Protein AF-A0A2K8Z0M0-F1 (afdb_monomer_lite)

Foldseek 3Di:
DPDDPPWDKWKWWADDPVLQIKIWIWTGDPPQKIKIWIDTVVDDIDIDIGGVVCVVVVVVVVVVVRIDTPPDPPDPDDPCPPCNVLQKDKAWDPDPVVLVVVLVLAPPQSVQFPTKIFMDRPVLCVLLVVVLVPAPFNDKDKWWFDDDDDPVVVVRRAFDDWDDPPPPCPDDQAAIFGKTWSYDDDDPVVVVPDDDDDPFKTWIKTFGFGAEAEDEPVVSNPDHDAPVVQVVVPVRGQWYWYDYDDDDDTIMIGGHDSSRIDTTMMTGGHD

Secondary structure (DSSP, 8-state):
--------EEEEEE--TTS--EEEEEEE-TTSEEEEEEEETTSPPEEEEEEGGGHHHHHHHHHTTTPEE-----SS-----HHHHTTEEEEE---HHHHHHHHHHHGGGGGGEEEEEEEEEHHHHHHHHHHHHH-SS--EEEEEE--TT--HHHHHHSPPPPPPTT---TT--S-SSEEEESS----GGGTSSS----TTEEEEEEEE--SEEEEEHHHHTT----HHHHHHH-TT--EEEEEPPSSSPPPEEEES-GGGEEEEEEEEE--

pLDDT: mean 73.67, std 19.6, range [27.34, 97.94]

Structure (mmCIF, N/CA/C/O backbone):
data_AF-A0A2K8Z0M0-F1
#
_entry.id   AF-A0A2K8Z0M0-F1
#
loop_
_atom_site.group_PDB
_atom_site.id
_atom_site.type_symbol
_atom_site.label_atom_id
_atom_site.label_alt_id
_atom_site.label_comp_id
_atom_site.label_asym_id
_atom_site.label_entity_id
_atom_site.label_seq_id
_atom_site.pdbx_PDB_ins_code
_atom_site.Cartn_x
_atom_site.Cartn_y
_atom_site.Cartn_z
_atom_site.occupancy
_atom_site.B_iso_or_equiv
_atom_site.auth_seq_id
_atom_site.auth_comp_id
_atom_site.auth_asym_id
_atom_site.auth_atom_id
_atom_site.pdbx_PDB_model_num
ATOM 1 N N . MET A 1 1 ? 35.163 -4.863 -41.149 1.00 38.34 1 MET A N 1
ATOM 2 C CA . MET A 1 1 ? 34.851 -4.754 -39.708 1.00 38.34 1 MET A CA 1
ATOM 3 C C . MET A 1 1 ? 35.402 -5.993 -39.021 1.00 38.34 1 MET A C 1
ATOM 5 O O . MET A 1 1 ? 35.143 -7.074 -39.539 1.00 38.34 1 MET A O 1
ATOM 9 N N . PRO A 1 2 ? 36.205 -5.874 -37.951 1.00 37.25 2 PRO A N 1
ATOM 10 C CA . PRO A 1 2 ? 36.619 -7.042 -37.180 1.00 37.25 2 PRO A CA 1
ATOM 11 C C . PRO A 1 2 ? 35.388 -7.675 -36.503 1.00 37.25 2 PRO A C 1
ATOM 13 O O . PRO A 1 2 ? 34.443 -6.949 -36.183 1.00 37.25 2 PRO A O 1
ATOM 16 N N . PRO A 1 3 ? 35.355 -9.006 -36.318 1.00 40.81 3 PRO A N 1
ATOM 17 C CA . PRO A 1 3 ? 34.251 -9.667 -35.636 1.00 40.81 3 PRO A CA 1
ATOM 18 C C . PRO A 1 3 ? 34.141 -9.139 -34.202 1.00 40.81 3 PRO A C 1
ATOM 20 O O . PRO A 1 3 ? 35.128 -9.095 -33.469 1.00 40.81 3 PRO A O 1
ATOM 23 N N . ILE A 1 4 ? 32.934 -8.728 -33.815 1.00 40.44 4 ILE A N 1
ATOM 24 C CA . ILE A 1 4 ? 32.609 -8.344 -32.441 1.00 40.44 4 ILE A CA 1
ATOM 25 C C . ILE A 1 4 ? 32.777 -9.601 -31.587 1.00 40.44 4 ILE A C 1
ATOM 27 O O . ILE A 1 4 ? 31.983 -10.536 -31.677 1.00 40.44 4 ILE A O 1
ATOM 31 N N . GLN A 1 5 ? 33.842 -9.650 -30.791 1.00 48.50 5 GLN A N 1
ATOM 32 C CA . GLN A 1 5 ? 34.071 -10.747 -29.865 1.00 48.50 5 GLN A CA 1
ATOM 33 C C . GLN A 1 5 ? 33.061 -10.624 -28.721 1.00 48.50 5 GLN A C 1
ATOM 35 O O . GLN A 1 5 ? 33.165 -9.746 -27.867 1.00 48.50 5 GLN A O 1
ATOM 40 N N . THR A 1 6 ? 32.049 -11.486 -28.707 1.00 56.69 6 THR A N 1
ATOM 41 C CA . THR A 1 6 ? 31.103 -11.586 -27.591 1.00 56.69 6 THR A CA 1
ATOM 42 C C . THR A 1 6 ? 31.826 -12.113 -26.355 1.00 56.69 6 THR A C 1
ATOM 44 O O . THR A 1 6 ? 32.139 -13.300 -26.270 1.00 56.69 6 THR A O 1
ATOM 47 N N . LEU A 1 7 ? 32.103 -11.223 -25.401 1.00 74.06 7 LEU A N 1
ATOM 48 C CA . LEU A 1 7 ? 32.699 -11.565 -24.111 1.00 74.06 7 LEU A CA 1
ATOM 49 C C . LEU A 1 7 ? 31.698 -12.358 -23.261 1.00 74.06 7 LEU A C 1
ATOM 51 O O . LEU A 1 7 ? 30.557 -11.934 -23.061 1.00 74.06 7 LEU A O 1
ATOM 55 N N . ARG A 1 8 ? 32.120 -13.512 -22.737 1.00 76.19 8 ARG A N 1
ATOM 56 C CA . ARG A 1 8 ? 31.268 -14.377 -21.913 1.00 76.19 8 ARG A CA 1
ATOM 57 C C . ARG A 1 8 ? 30.960 -13.735 -20.565 1.00 76.19 8 ARG A C 1
ATOM 59 O O . ARG A 1 8 ? 31.841 -13.226 -19.873 1.00 76.19 8 ARG A O 1
ATOM 66 N N . THR A 1 9 ? 29.712 -13.862 -20.130 1.00 77.06 9 THR A N 1
ATOM 67 C CA . THR A 1 9 ? 29.310 -13.616 -18.741 1.00 77.06 9 THR A CA 1
ATOM 68 C C . THR A 1 9 ? 28.562 -14.834 -18.223 1.00 77.06 9 THR A C 1
ATOM 70 O O . THR A 1 9 ? 27.725 -15.388 -18.927 1.00 77.06 9 THR A O 1
ATOM 73 N N . MET A 1 10 ? 28.852 -15.262 -16.995 1.00 77.31 10 MET A N 1
ATOM 74 C CA . MET A 1 10 ? 28.150 -16.370 -16.349 1.00 77.31 10 MET A CA 1
ATOM 75 C C . MET A 1 10 ? 27.846 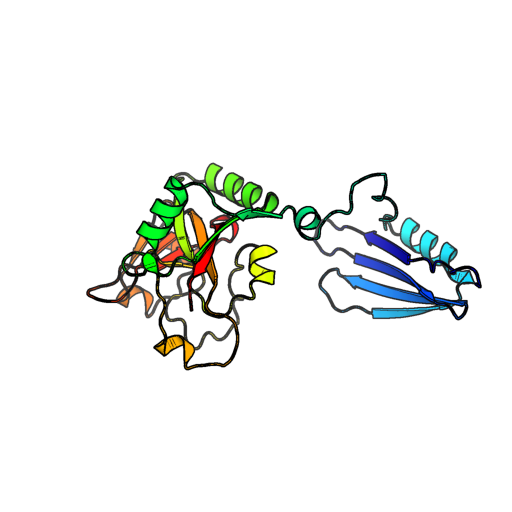-16.018 -14.898 1.00 77.31 10 MET A C 1
ATOM 77 O O . MET A 1 10 ? 28.723 -15.566 -14.159 1.00 77.31 10 MET A O 1
ATOM 81 N N . LYS A 1 11 ? 26.604 -16.259 -14.478 1.00 81.44 11 LYS A N 1
ATOM 82 C CA . LYS A 1 11 ? 26.153 -16.025 -13.108 1.00 81.44 11 LYS A CA 1
ATOM 83 C C . LYS A 1 11 ? 25.715 -17.337 -12.482 1.00 81.44 11 LYS A C 1
ATOM 85 O O . LYS A 1 11 ? 24.814 -18.005 -12.976 1.00 81.44 11 LYS A O 1
ATOM 90 N N . LEU A 1 12 ? 26.352 -17.674 -11.371 1.00 82.44 12 LEU A N 1
ATOM 91 C CA . LEU A 1 12 ? 26.056 -18.859 -10.589 1.00 82.44 12 LEU A CA 1
ATOM 92 C C . LEU A 1 12 ? 25.434 -18.451 -9.254 1.00 82.44 12 LEU A C 1
ATOM 94 O O . LEU A 1 12 ? 25.943 -17.548 -8.579 1.00 82.44 12 LEU A O 1
ATOM 98 N N . MET A 1 13 ? 24.365 -19.132 -8.847 1.00 80.69 13 MET A N 1
ATOM 99 C CA . MET A 1 13 ? 23.688 -18.878 -7.573 1.00 80.69 13 MET A CA 1
ATOM 100 C C . MET A 1 13 ? 23.580 -20.144 -6.731 1.00 80.69 13 MET A C 1
ATOM 102 O O . MET A 1 13 ? 23.277 -21.225 -7.231 1.00 80.69 13 MET A O 1
ATOM 106 N N . MET A 1 14 ? 23.810 -19.992 -5.431 1.00 77.00 14 MET A N 1
ATOM 107 C CA . MET A 1 14 ? 23.583 -21.024 -4.427 1.00 77.00 14 MET A CA 1
ATOM 108 C C . MET A 1 14 ? 22.520 -20.512 -3.459 1.00 77.00 14 MET A C 1
ATOM 110 O O . MET A 1 14 ? 22.750 -19.523 -2.753 1.00 77.00 14 MET A O 1
ATOM 114 N N . MET A 1 15 ? 21.364 -21.176 -3.445 1.00 71.69 15 MET A N 1
ATOM 115 C CA . MET A 1 15 ? 20.284 -20.862 -2.515 1.00 71.69 15 MET A CA 1
ATOM 116 C C . MET A 1 15 ? 20.466 -21.633 -1.209 1.00 71.69 15 MET A C 1
ATOM 118 O O . MET A 1 15 ? 20.830 -22.808 -1.229 1.00 71.69 15 MET A O 1
ATOM 122 N N . THR A 1 16 ? 20.229 -20.974 -0.076 1.00 61.84 16 THR A N 1
ATOM 123 C CA . THR A 1 16 ? 20.228 -21.617 1.245 1.00 61.84 16 THR A CA 1
ATOM 124 C C . THR A 1 16 ? 18.882 -21.402 1.931 1.00 61.84 16 THR A C 1
ATOM 126 O O . THR A 1 16 ? 18.240 -20.371 1.737 1.00 61.84 16 THR A O 1
ATOM 129 N N . ALA A 1 17 ? 18.449 -22.370 2.746 1.00 48.19 17 ALA A N 1
ATOM 130 C CA . ALA A 1 17 ? 17.162 -22.314 3.451 1.00 48.19 17 ALA A CA 1
ATOM 131 C C . ALA A 1 17 ? 17.048 -21.118 4.419 1.00 48.19 17 ALA A C 1
ATOM 133 O O . ALA A 1 17 ? 15.955 -20.651 4.712 1.00 48.19 17 ALA A O 1
ATOM 134 N N . GLU A 1 18 ? 18.183 -20.581 4.867 1.00 46.16 18 GLU A N 1
ATOM 135 C CA . GLU A 1 18 ? 18.281 -19.471 5.822 1.00 46.16 18 GLU A CA 1
ATOM 136 C C . GLU A 1 18 ? 18.350 -18.085 5.145 1.00 46.16 18 GLU A C 1
ATOM 138 O O . GLU A 1 18 ? 18.783 -17.118 5.766 1.00 46.16 18 GLU A O 1
ATOM 143 N N . ASN A 1 19 ? 17.988 -17.972 3.856 1.00 57.69 19 ASN A N 1
ATOM 144 C CA . ASN A 1 19 ? 18.038 -16.722 3.073 1.00 57.69 19 ASN A CA 1
ATOM 145 C C . ASN A 1 19 ? 19.437 -16.060 3.023 1.00 57.69 19 ASN A C 1
ATOM 147 O O . ASN A 1 19 ? 19.592 -14.861 2.801 1.00 57.69 19 ASN A O 1
ATOM 151 N N . ASN A 1 20 ? 20.489 -16.865 3.180 1.00 64.00 20 ASN A N 1
ATOM 152 C CA . ASN A 1 20 ? 21.893 -16.457 3.111 1.00 64.00 20 ASN A CA 1
ATOM 153 C C . ASN A 1 20 ? 22.482 -16.763 1.724 1.00 64.00 20 ASN A C 1
ATOM 155 O O . ASN A 1 20 ? 23.578 -17.323 1.602 1.00 64.00 20 ASN A O 1
ATOM 159 N N . ASN A 1 21 ? 21.726 -16.424 0.676 1.00 76.44 21 ASN A N 1
ATOM 160 C CA . ASN A 1 21 ? 22.024 -16.796 -0.705 1.00 76.44 21 ASN A CA 1
ATOM 161 C C . ASN A 1 21 ? 23.388 -16.254 -1.141 1.00 76.44 21 ASN A C 1
ATOM 163 O O . ASN A 1 21 ? 23.747 -15.108 -0.857 1.00 76.44 21 ASN A O 1
ATOM 167 N N . LYS A 1 22 ? 24.160 -17.078 -1.850 1.00 79.06 22 LYS A N 1
ATOM 168 C CA . LYS A 1 22 ? 25.495 -16.719 -2.343 1.00 79.06 22 LYS A CA 1
ATOM 169 C C . LYS A 1 22 ? 25.474 -16.625 -3.857 1.00 79.06 22 LYS A C 1
ATOM 171 O O . LYS A 1 22 ? 24.870 -17.461 -4.525 1.00 79.06 22 LYS A O 1
ATOM 176 N N . TYR A 1 23 ? 26.190 -15.649 -4.398 1.00 84.31 23 TYR A N 1
ATOM 177 C CA . TYR A 1 23 ? 26.360 -15.504 -5.840 1.00 84.31 23 TYR A CA 1
ATOM 178 C C . TYR A 1 23 ? 27.837 -15.551 -6.229 1.00 84.31 23 TYR A C 1
ATOM 180 O O . TYR A 1 23 ? 28.729 -15.246 -5.428 1.00 84.31 23 TYR A O 1
ATOM 188 N N . TYR A 1 24 ? 28.080 -15.972 -7.465 1.00 84.62 24 TYR A N 1
ATOM 189 C CA . TYR A 1 24 ? 29.390 -15.989 -8.095 1.00 84.62 24 TYR A CA 1
ATOM 190 C C . TYR A 1 24 ? 29.219 -15.615 -9.568 1.00 84.62 24 TYR A C 1
ATOM 192 O O . TYR A 1 24 ? 28.656 -16.379 -10.348 1.00 84.62 24 TYR A O 1
ATOM 200 N N . GLU A 1 25 ? 29.650 -14.416 -9.934 1.00 85.94 25 GLU A N 1
ATOM 201 C CA . GLU A 1 25 ? 29.508 -13.858 -11.276 1.00 85.94 25 GLU A CA 1
ATOM 202 C C . GLU A 1 25 ? 30.880 -13.741 -11.937 1.00 85.94 25 GLU A C 1
ATOM 204 O O . GLU A 1 25 ? 31.794 -13.165 -11.355 1.00 85.94 25 GLU A O 1
ATOM 209 N N . MET A 1 26 ? 31.021 -14.288 -13.140 1.00 87.56 26 MET A N 1
ATOM 210 C CA . MET A 1 26 ? 32.254 -14.321 -13.925 1.00 87.56 26 MET A CA 1
ATOM 211 C C . MET A 1 26 ? 32.052 -13.501 -15.202 1.00 87.56 26 MET A C 1
ATOM 213 O O . MET A 1 26 ? 31.070 -13.722 -15.909 1.00 87.56 26 MET A O 1
ATOM 217 N N . ARG A 1 27 ? 32.960 -12.563 -15.496 1.00 84.81 27 ARG A N 1
ATOM 218 C CA . ARG A 1 27 ? 32.905 -11.673 -16.670 1.00 84.81 27 ARG A CA 1
ATOM 219 C C . ARG A 1 27 ? 34.229 -11.702 -17.427 1.00 84.81 27 ARG A C 1
ATOM 221 O O . ARG A 1 27 ? 35.246 -11.268 -16.886 1.00 84.81 27 ARG A O 1
ATOM 228 N N . GLU A 1 28 ? 34.223 -12.235 -18.644 1.00 84.44 28 GLU A N 1
ATOM 229 C CA . GLU A 1 28 ? 35.377 -12.244 -19.549 1.00 84.44 28 GLU A CA 1
ATOM 230 C C . GLU A 1 28 ? 35.752 -10.815 -19.966 1.00 84.44 28 GLU A C 1
ATOM 232 O O . GLU A 1 28 ? 34.891 -9.947 -20.112 1.00 84.44 28 GLU A O 1
ATOM 237 N N . LYS A 1 29 ? 37.051 -10.565 -20.128 1.00 85.75 29 LYS A N 1
ATOM 238 C CA . LYS A 1 29 ? 37.612 -9.294 -20.590 1.00 85.75 29 LYS A CA 1
ATOM 239 C C . LYS A 1 29 ? 38.453 -9.529 -21.837 1.00 85.75 29 LYS A C 1
ATOM 241 O O . LYS A 1 29 ? 39.005 -10.608 -22.035 1.00 85.75 29 LYS A O 1
ATOM 246 N N . GLU A 1 30 ? 38.638 -8.469 -22.610 1.00 80.88 30 GLU A N 1
ATOM 247 C CA . GLU A 1 30 ? 39.383 -8.479 -23.878 1.00 80.88 30 GLU A CA 1
ATOM 248 C C . GLU A 1 30 ? 40.872 -8.842 -23.719 1.00 80.88 30 GLU A C 1
ATOM 250 O O . GLU A 1 30 ? 41.532 -9.228 -24.676 1.00 80.88 30 GLU A O 1
ATOM 255 N N . ASN A 1 31 ? 41.415 -8.784 -22.499 1.00 84.19 31 ASN A N 1
ATOM 256 C CA . ASN A 1 31 ? 42.827 -9.039 -22.202 1.00 84.19 31 ASN A CA 1
ATOM 257 C C . ASN A 1 31 ? 43.125 -10.482 -21.740 1.00 84.19 31 ASN A C 1
ATOM 259 O O . ASN A 1 31 ? 44.006 -10.687 -20.904 1.00 84.19 31 ASN A O 1
ATOM 263 N N . ALA A 1 32 ? 42.374 -11.475 -22.233 1.00 86.38 32 ALA A N 1
ATOM 264 C CA . ALA A 1 32 ? 42.522 -12.898 -21.886 1.00 86.38 32 ALA A CA 1
ATOM 265 C C . ALA A 1 32 ? 42.440 -13.204 -20.371 1.00 86.38 32 ALA A C 1
ATOM 267 O O . ALA A 1 32 ? 42.977 -14.200 -19.872 1.00 86.38 32 ALA A O 1
ATOM 268 N N . THR A 1 33 ? 41.730 -12.363 -19.619 1.00 88.81 33 THR A N 1
ATOM 269 C CA . THR A 1 33 ? 41.410 -12.586 -18.204 1.00 88.81 33 THR A CA 1
ATOM 270 C C . THR A 1 33 ? 39.912 -12.431 -17.974 1.00 88.81 33 THR A C 1
ATOM 272 O O . THR A 1 33 ? 39.188 -11.935 -18.831 1.00 88.81 33 THR A O 1
ATOM 275 N N . PHE A 1 34 ? 39.427 -12.846 -16.810 1.00 88.31 34 PHE A N 1
ATOM 276 C CA . PHE A 1 34 ? 38.061 -12.595 -16.378 1.00 88.31 34 PHE A CA 1
ATOM 277 C C . PHE A 1 34 ? 38.034 -12.088 -14.943 1.00 88.31 34 PHE A C 1
ATOM 279 O O . PHE A 1 34 ? 38.854 -12.479 -14.106 1.00 88.31 34 PHE A O 1
ATOM 286 N N . ASP A 1 35 ? 37.071 -11.217 -14.673 1.00 88.31 35 ASP A N 1
ATOM 287 C CA . ASP A 1 35 ? 36.770 -10.756 -13.329 1.00 88.31 35 ASP A CA 1
ATOM 288 C C . ASP A 1 35 ? 35.708 -11.658 -12.706 1.00 88.31 35 ASP A C 1
ATOM 290 O O . ASP A 1 35 ? 34.772 -12.115 -13.362 1.00 88.31 35 ASP A O 1
ATOM 294 N N . VAL A 1 36 ? 35.850 -11.890 -11.410 1.00 88.19 36 VAL A N 1
ATOM 295 C CA . VAL A 1 36 ? 34.892 -12.604 -10.584 1.00 88.19 36 VAL A CA 1
ATOM 296 C C . VAL A 1 36 ? 34.379 -11.675 -9.506 1.00 88.19 36 VAL A C 1
ATOM 298 O O . VAL A 1 36 ? 35.171 -11.125 -8.743 1.00 88.19 36 VAL A O 1
ATOM 301 N N . TYR A 1 37 ? 33.062 -11.595 -9.378 1.00 84.25 37 TYR A N 1
ATOM 302 C CA . TYR A 1 37 ? 32.372 -10.940 -8.276 1.00 84.25 37 TYR A CA 1
ATOM 303 C C . TYR A 1 37 ? 31.658 -11.990 -7.433 1.00 84.25 37 TYR A C 1
ATOM 305 O O . TYR A 1 37 ? 30.917 -12.819 -7.961 1.00 84.25 37 TYR A O 1
ATOM 313 N N . TYR A 1 38 ? 31.888 -11.988 -6.123 1.00 83.00 38 TYR A N 1
ATOM 314 C CA . TYR A 1 38 ? 31.295 -12.986 -5.238 1.00 83.00 38 TYR A CA 1
ATOM 315 C C . TYR A 1 38 ? 30.985 -12.434 -3.852 1.00 83.00 38 TYR A C 1
ATOM 317 O O . TYR A 1 38 ? 31.644 -11.518 -3.361 1.00 83.00 38 TYR A O 1
ATOM 325 N N . GLY A 1 39 ? 29.973 -13.015 -3.213 1.00 79.56 39 GLY A N 1
ATOM 326 C CA . GLY A 1 39 ? 29.529 -12.613 -1.884 1.00 79.56 39 GLY A CA 1
ATOM 327 C C . GLY A 1 39 ? 28.154 -13.174 -1.538 1.00 79.56 39 GLY A C 1
ATOM 328 O O . GLY A 1 39 ? 27.607 -14.020 -2.254 1.00 79.56 39 GLY A O 1
ATOM 329 N N . ARG A 1 40 ? 27.594 -12.691 -0.426 1.00 77.25 40 ARG A N 1
ATOM 330 C CA . ARG A 1 40 ? 26.174 -12.885 -0.106 1.00 77.25 40 ARG A CA 1
ATOM 331 C C . ARG A 1 40 ? 25.331 -11.927 -0.949 1.00 77.25 40 ARG A C 1
ATOM 333 O O . ARG A 1 40 ? 25.740 -10.791 -1.188 1.00 77.25 40 ARG A O 1
ATOM 340 N N . VAL A 1 41 ? 24.169 -12.378 -1.407 1.00 64.12 41 VAL A N 1
ATOM 341 C CA . VAL A 1 41 ? 23.198 -11.534 -2.115 1.00 64.12 41 VAL A CA 1
ATOM 342 C C . VAL A 1 41 ? 22.715 -10.441 -1.153 1.00 64.12 41 VAL A C 1
ATOM 344 O O . VAL A 1 41 ? 22.315 -10.745 -0.036 1.00 64.12 41 VAL A O 1
ATOM 347 N N . GLY A 1 42 ? 22.820 -9.172 -1.561 1.00 54.31 42 GLY A N 1
ATOM 348 C CA . GLY A 1 42 ? 22.498 -8.008 -0.717 1.00 54.31 42 GLY A CA 1
ATOM 349 C C . GLY A 1 42 ? 23.614 -7.548 0.236 1.00 54.31 42 GLY A C 1
ATOM 350 O O . GLY A 1 42 ? 23.431 -6.556 0.933 1.00 54.31 42 GLY A O 1
ATOM 351 N N . GLY A 1 43 ? 24.768 -8.226 0.262 1.00 57.97 43 GLY A N 1
ATOM 352 C CA . GLY A 1 43 ? 25.926 -7.852 1.083 1.00 57.97 43 GLY A CA 1
ATOM 353 C C . GLY A 1 43 ? 27.092 -7.249 0.290 1.00 57.97 43 GLY A C 1
ATOM 354 O O . GLY A 1 43 ? 27.031 -7.081 -0.930 1.00 57.97 43 GLY A O 1
ATOM 355 N N . PHE A 1 44 ? 28.196 -6.964 0.990 1.00 56.28 44 PHE A N 1
ATOM 356 C CA . PHE A 1 44 ? 29.445 -6.516 0.366 1.00 56.28 44 PHE A CA 1
ATOM 357 C C . PHE A 1 44 ? 29.983 -7.553 -0.627 1.00 56.28 44 PHE A C 1
ATOM 359 O O . PHE A 1 44 ? 29.977 -8.760 -0.366 1.00 56.28 44 PHE A O 1
ATOM 366 N N . ARG A 1 45 ? 30.467 -7.062 -1.774 1.00 77.75 45 ARG A N 1
ATOM 367 C CA . ARG A 1 45 ? 31.036 -7.892 -2.838 1.00 77.75 45 ARG A CA 1
ATOM 368 C C . ARG A 1 45 ? 32.554 -7.890 -2.796 1.00 77.75 45 ARG A C 1
ATOM 370 O O . ARG A 1 45 ? 33.173 -6.832 -2.714 1.00 77.75 45 ARG A O 1
ATOM 377 N N . SER A 1 46 ? 33.141 -9.069 -2.933 1.00 82.38 46 SER A N 1
ATOM 378 C CA . SER A 1 46 ? 34.569 -9.243 -3.176 1.00 82.38 46 SER A CA 1
ATOM 379 C C . SER A 1 46 ? 34.822 -9.423 -4.671 1.00 82.38 46 SER A C 1
ATOM 381 O O . SER A 1 46 ? 33.965 -9.936 -5.398 1.00 82.38 46 SER A O 1
ATOM 383 N N . LYS A 1 47 ? 36.002 -8.997 -5.128 1.00 91.69 47 LYS A N 1
ATOM 384 C CA . LYS A 1 47 ? 36.443 -9.116 -6.519 1.00 91.69 47 LYS A CA 1
ATOM 385 C C . LYS A 1 47 ? 37.752 -9.896 -6.590 1.00 91.69 47 LYS A C 1
ATOM 387 O O . LYS A 1 47 ? 38.652 -9.644 -5.796 1.00 91.69 47 LYS A O 1
ATOM 392 N N . ALA A 1 48 ? 37.870 -10.792 -7.562 1.00 86.69 48 ALA A N 1
ATOM 393 C CA . ALA A 1 48 ? 39.130 -11.435 -7.929 1.00 86.69 48 ALA A CA 1
ATOM 394 C C . ALA A 1 48 ? 39.271 -11.488 -9.453 1.00 86.69 48 ALA A C 1
ATOM 396 O O . ALA A 1 48 ? 38.270 -11.537 -10.159 1.00 86.69 48 ALA A O 1
ATOM 397 N N . THR A 1 49 ? 40.502 -11.508 -9.955 1.00 92.31 49 THR A N 1
ATOM 398 C CA . THR A 1 49 ? 40.791 -11.588 -11.394 1.00 92.31 49 THR A CA 1
ATOM 399 C C . THR A 1 49 ? 41.560 -12.869 -11.685 1.00 92.31 49 THR A C 1
ATOM 401 O O . THR A 1 49 ? 42.474 -13.232 -10.940 1.00 92.31 49 THR A O 1
ATOM 404 N N . HIS A 1 50 ? 41.205 -13.564 -12.763 1.00 88.50 50 HIS A N 1
ATOM 405 C CA . HIS A 1 50 ? 41.816 -14.838 -13.141 1.00 88.50 50 HIS A CA 1
ATOM 406 C C . HIS A 1 50 ? 42.112 -14.911 -14.650 1.00 88.50 50 HIS A C 1
ATOM 408 O O . HIS A 1 50 ? 41.391 -14.304 -15.437 1.00 88.50 50 HIS A O 1
ATOM 414 N N . PRO A 1 51 ? 43.134 -15.674 -15.083 1.00 92.81 51 PRO A N 1
ATOM 415 C CA . PRO A 1 51 ? 43.361 -15.973 -16.500 1.00 92.81 51 PRO A CA 1
ATOM 416 C C . PRO A 1 51 ? 42.180 -16.721 -17.125 1.00 92.81 51 PRO A C 1
ATOM 418 O O . PRO A 1 51 ? 41.624 -17.607 -16.475 1.00 92.81 51 PRO A O 1
ATOM 421 N N . ILE A 1 52 ? 41.840 -16.443 -18.389 1.00 88.56 52 ILE A N 1
ATOM 422 C CA . ILE A 1 52 ? 40.687 -17.066 -19.070 1.00 88.56 52 ILE A CA 1
ATOM 423 C C . ILE A 1 52 ? 40.768 -18.599 -19.129 1.00 88.56 52 ILE A C 1
ATOM 425 O O . ILE A 1 52 ? 39.750 -19.274 -19.007 1.00 88.56 52 ILE A O 1
ATOM 429 N N . ALA A 1 53 ? 41.980 -19.164 -19.148 1.00 89.31 53 ALA A N 1
ATOM 430 C CA . ALA A 1 53 ? 42.224 -20.607 -19.047 1.00 89.31 53 ALA A CA 1
ATOM 431 C C . ALA A 1 53 ? 41.641 -21.255 -17.770 1.00 89.31 53 ALA A C 1
ATOM 433 O O . ALA A 1 53 ? 41.464 -22.469 -17.698 1.00 89.31 53 ALA A O 1
ATOM 434 N N . HIS A 1 54 ? 41.342 -20.467 -16.732 1.00 90.94 54 HIS A N 1
ATOM 435 C CA . HIS A 1 54 ? 40.739 -20.954 -15.491 1.00 90.94 54 HIS A CA 1
ATOM 436 C C . HIS A 1 54 ? 39.207 -20.947 -15.499 1.00 90.94 54 HIS A C 1
ATOM 438 O O . HIS A 1 54 ? 38.622 -21.386 -14.507 1.00 90.94 54 HIS A O 1
ATOM 444 N N . TRP A 1 55 ? 38.564 -20.467 -16.567 1.00 87.75 55 TRP A N 1
ATOM 445 C CA . TRP A 1 55 ? 37.112 -20.299 -16.639 1.00 87.75 55 TRP A CA 1
ATOM 446 C C . TRP A 1 55 ? 36.366 -21.601 -16.325 1.00 87.75 55 TRP A C 1
ATOM 448 O O . TRP A 1 55 ? 35.720 -21.699 -15.281 1.00 87.75 55 TRP A O 1
ATOM 458 N N . ASP A 1 56 ? 36.542 -22.644 -17.141 1.00 87.62 56 ASP A N 1
ATOM 459 C CA . ASP A 1 56 ? 35.823 -23.921 -16.984 1.00 87.62 56 ASP A CA 1
ATOM 460 C C . ASP A 1 56 ? 36.137 -24.611 -15.659 1.00 87.62 56 ASP A C 1
ATOM 462 O O . ASP A 1 56 ? 35.272 -25.217 -15.021 1.00 87.62 56 ASP A O 1
ATOM 466 N N . ARG A 1 57 ? 37.384 -24.478 -15.200 1.00 90.56 57 ARG A N 1
ATOM 467 C CA . ARG A 1 57 ? 37.809 -24.985 -13.896 1.00 90.56 57 ARG A CA 1
ATOM 468 C C . ARG A 1 57 ? 37.026 -24.316 -12.767 1.00 90.56 57 ARG A C 1
ATOM 470 O O . ARG A 1 57 ? 36.560 -25.015 -11.871 1.00 90.56 57 ARG A O 1
ATOM 477 N N . LYS A 1 58 ? 36.854 -22.991 -12.814 1.00 89.38 58 LYS A N 1
ATOM 478 C CA . LYS A 1 58 ? 36.074 -22.243 -11.819 1.00 89.38 58 LYS A CA 1
ATOM 479 C C . LYS A 1 58 ? 34.587 -22.560 -11.896 1.00 89.38 58 LYS A C 1
ATOM 481 O O . LYS A 1 58 ? 33.973 -22.729 -10.845 1.00 89.38 58 LYS A O 1
ATOM 486 N N . VAL A 1 59 ? 34.034 -22.735 -13.095 1.00 84.00 59 VAL A N 1
ATOM 487 C CA . VAL A 1 59 ? 32.643 -23.176 -13.275 1.00 84.00 59 VAL A CA 1
ATOM 488 C C . VAL A 1 59 ? 32.413 -24.527 -12.591 1.00 84.00 59 VAL A C 1
ATOM 490 O O . VAL A 1 59 ? 31.525 -24.648 -11.746 1.00 84.00 59 VAL A O 1
ATOM 493 N N . ARG A 1 60 ? 33.252 -25.530 -12.894 1.00 85.44 60 ARG A N 1
ATOM 494 C CA . ARG A 1 60 ? 33.159 -26.874 -12.299 1.00 85.44 60 ARG A CA 1
ATOM 495 C C . ARG A 1 60 ? 33.322 -26.848 -10.779 1.00 85.44 60 ARG A C 1
ATOM 497 O O . ARG A 1 60 ? 32.538 -27.480 -10.078 1.00 85.44 60 ARG A O 1
ATOM 504 N N . GLU A 1 61 ? 34.279 -26.068 -10.268 1.00 89.00 61 GLU A N 1
ATOM 505 C CA . GLU A 1 61 ? 34.503 -25.896 -8.825 1.00 89.00 61 GLU A CA 1
ATOM 506 C C . GLU A 1 61 ? 33.242 -25.388 -8.105 1.00 89.00 61 GLU A C 1
ATOM 508 O O . GLU A 1 61 ? 32.942 -25.823 -6.994 1.00 89.00 61 GLU A O 1
ATOM 513 N N . LYS A 1 62 ? 32.497 -24.458 -8.717 1.00 89.00 62 LYS A N 1
ATOM 514 C CA . LYS A 1 62 ? 31.275 -23.900 -8.123 1.00 89.00 62 LYS A CA 1
ATOM 515 C C . LYS A 1 62 ? 30.071 -24.816 -8.280 1.00 89.00 62 LYS A C 1
ATOM 517 O O . LYS A 1 62 ? 29.345 -24.986 -7.303 1.00 89.00 62 LYS A O 1
ATOM 522 N N . LYS A 1 63 ? 29.899 -25.467 -9.434 1.00 84.44 63 LYS A N 1
ATOM 523 C CA . LYS A 1 63 ? 28.838 -26.470 -9.626 1.00 84.44 63 LYS A CA 1
ATOM 524 C C . LYS A 1 63 ? 28.963 -27.618 -8.614 1.00 84.44 63 LYS A C 1
ATOM 526 O O . LYS A 1 63 ? 27.980 -27.967 -7.972 1.00 84.44 63 LYS A O 1
ATOM 531 N N . ALA A 1 64 ? 30.183 -28.092 -8.343 1.00 83.00 64 ALA A N 1
ATOM 532 C CA . ALA A 1 64 ? 30.447 -29.095 -7.302 1.00 83.00 64 ALA A CA 1
ATOM 533 C C . ALA A 1 64 ? 30.092 -28.628 -5.873 1.00 83.00 64 ALA A C 1
ATOM 535 O O . ALA A 1 64 ? 29.835 -29.449 -5.000 1.00 83.00 64 ALA A O 1
ATOM 536 N N . LYS A 1 65 ? 30.053 -27.312 -5.625 1.00 81.06 65 LYS A N 1
ATOM 537 C CA . LYS A 1 65 ? 29.663 -26.702 -4.340 1.00 81.06 65 LYS A CA 1
ATOM 538 C C . LYS A 1 65 ? 28.157 -26.412 -4.244 1.00 81.06 65 LYS A C 1
ATOM 540 O O . LYS A 1 65 ? 27.744 -25.706 -3.329 1.00 81.06 65 LYS A O 1
ATOM 545 N N . GLY A 1 66 ? 27.352 -26.905 -5.188 1.00 81.88 66 GLY A N 1
ATOM 546 C CA . GLY A 1 66 ? 25.902 -26.698 -5.216 1.00 81.88 66 GLY A CA 1
ATOM 547 C C . GLY A 1 66 ? 25.463 -25.368 -5.832 1.00 81.88 66 GLY A C 1
ATOM 548 O O . GLY A 1 66 ? 24.313 -24.970 -5.668 1.00 81.88 66 GLY A O 1
ATOM 549 N N . TYR A 1 67 ? 26.357 -24.659 -6.532 1.00 84.31 67 TYR A N 1
ATOM 550 C CA . TYR A 1 67 ? 25.942 -23.502 -7.317 1.00 84.31 67 TYR A CA 1
ATOM 551 C C . TYR A 1 67 ? 25.260 -23.962 -8.604 1.00 84.31 67 TYR A C 1
ATOM 553 O O . TYR A 1 67 ? 25.792 -24.787 -9.347 1.00 84.31 67 TYR A O 1
ATOM 561 N N . THR A 1 68 ? 24.115 -23.364 -8.893 1.00 79.75 68 THR A N 1
ATOM 562 C CA . THR A 1 68 ? 23.349 -23.601 -10.115 1.00 79.75 68 THR A CA 1
ATOM 563 C C . THR A 1 68 ? 23.637 -22.511 -11.136 1.00 79.75 68 THR A C 1
ATOM 565 O O . THR A 1 68 ? 23.874 -21.352 -10.783 1.00 79.75 68 THR A O 1
ATOM 568 N N . ASP A 1 69 ? 23.681 -22.917 -12.401 1.00 73.31 69 ASP A N 1
ATOM 569 C CA . ASP A 1 69 ? 23.862 -22.014 -13.529 1.00 73.31 69 ASP A CA 1
ATOM 570 C C . ASP A 1 69 ? 22.567 -21.253 -13.792 1.00 73.31 69 ASP A C 1
ATOM 572 O O . ASP A 1 69 ? 21.503 -21.866 -13.846 1.00 73.31 69 ASP A O 1
ATOM 576 N N . GLN A 1 70 ? 22.647 -19.935 -13.946 1.00 66.06 70 GLN A N 1
ATOM 577 C CA . GLN A 1 70 ? 21.504 -19.135 -14.386 1.00 66.06 70 GLN A CA 1
ATOM 578 C C . GLN A 1 70 ? 21.544 -18.826 -15.889 1.00 66.06 70 GLN A C 1
ATOM 580 O O . GLN A 1 70 ? 20.694 -18.086 -16.380 1.00 66.06 70 GLN A O 1
ATOM 585 N N . ALA A 1 71 ? 22.501 -19.386 -16.638 1.00 46.00 71 ALA A N 1
ATOM 586 C CA . ALA A 1 71 ? 22.600 -19.226 -18.085 1.00 46.00 71 ALA A CA 1
ATOM 587 C C . ALA A 1 71 ? 21.710 -20.235 -18.839 1.00 46.00 71 ALA A C 1
ATOM 589 O O . ALA A 1 71 ? 22.192 -21.237 -19.356 1.00 46.00 71 ALA A O 1
ATOM 590 N N . ASN A 1 72 ? 20.397 -19.983 -18.821 1.00 37.41 72 ASN A N 1
ATOM 591 C CA . ASN A 1 72 ? 19.446 -20.154 -19.933 1.00 37.41 72 ASN A CA 1
ATOM 592 C C . ASN A 1 72 ? 18.028 -19.860 -19.417 1.00 37.41 72 ASN A C 1
ATOM 594 O O . ASN A 1 72 ? 17.279 -20.745 -19.016 1.00 37.41 72 ASN A O 1
ATOM 598 N N . SER A 1 73 ? 17.662 -18.582 -19.436 1.00 30.61 73 SER A N 1
ATOM 599 C CA . SER A 1 73 ? 16.266 -18.142 -19.545 1.00 30.61 73 SER A CA 1
ATOM 600 C C . SER A 1 73 ? 16.157 -17.125 -20.686 1.00 30.61 73 SER A C 1
ATOM 602 O O . SER A 1 73 ? 15.583 -16.051 -20.529 1.00 30.61 73 SER A O 1
ATOM 604 N N . TYR A 1 74 ? 16.811 -17.455 -21.802 1.00 33.50 74 TYR A N 1
ATOM 605 C CA . TYR A 1 74 ? 16.749 -16.764 -23.088 1.00 33.50 74 TYR A CA 1
ATOM 606 C C . TYR A 1 74 ? 16.376 -17.794 -24.170 1.00 33.50 74 TYR A C 1
ATOM 608 O O . TYR A 1 74 ? 17.103 -17.970 -25.136 1.00 33.50 74 TYR A O 1
ATOM 616 N N . ASP A 1 75 ? 15.268 -18.507 -23.969 1.00 30.61 75 ASP A N 1
ATOM 617 C CA . ASP A 1 75 ? 14.514 -19.115 -25.071 1.00 30.61 75 ASP A CA 1
ATOM 618 C C . ASP A 1 75 ? 13.318 -18.191 -25.331 1.00 30.61 75 ASP A C 1
ATOM 620 O O . ASP A 1 75 ? 12.503 -17.998 -24.431 1.00 30.61 75 ASP A O 1
ATOM 624 N N . ASP A 1 76 ? 13.278 -17.558 -26.509 1.00 34.66 76 ASP A N 1
ATOM 625 C CA . ASP A 1 76 ? 12.126 -16.926 -27.190 1.00 34.66 76 ASP A CA 1
ATOM 626 C C . ASP A 1 76 ? 11.076 -16.131 -26.378 1.00 34.66 76 ASP A C 1
ATOM 628 O O . ASP A 1 76 ? 9.959 -15.882 -26.840 1.00 34.66 76 ASP A O 1
ATOM 632 N N . ALA A 1 77 ? 11.415 -15.632 -25.195 1.00 33.97 77 ALA A N 1
ATOM 633 C CA . ALA A 1 77 ? 10.609 -14.643 -24.504 1.00 33.97 77 ALA A CA 1
ATOM 634 C C . ALA A 1 77 ? 11.030 -13.254 -24.989 1.00 33.97 77 ALA A C 1
ATOM 636 O O . ALA A 1 77 ? 12.191 -12.857 -24.852 1.00 33.97 77 ALA A O 1
ATOM 637 N N . LYS A 1 78 ? 10.069 -12.514 -25.558 1.00 32.53 78 LYS A N 1
ATOM 638 C CA . LYS A 1 78 ? 10.140 -11.062 -25.798 1.00 32.53 78 LYS A CA 1
ATOM 639 C C . LYS A 1 78 ? 10.933 -10.372 -24.677 1.00 32.53 78 LYS A C 1
ATOM 641 O O . LYS A 1 78 ? 10.793 -10.796 -23.532 1.00 32.53 78 LYS A O 1
ATOM 646 N N . PRO A 1 79 ? 11.736 -9.329 -24.974 1.00 37.31 79 PRO A N 1
ATOM 647 C CA . PRO A 1 79 ? 12.589 -8.685 -23.980 1.00 37.31 79 PRO A CA 1
ATOM 648 C C . PRO A 1 79 ? 11.779 -8.372 -22.725 1.00 37.31 79 PRO A C 1
ATOM 650 O O . PRO A 1 79 ? 10.891 -7.520 -22.758 1.00 37.31 79 PRO A O 1
ATOM 653 N N . VAL A 1 80 ? 12.076 -9.112 -21.650 1.00 45.16 80 VAL A N 1
ATOM 654 C CA . VAL A 1 80 ? 11.352 -9.011 -20.389 1.00 45.16 80 VAL A CA 1
ATOM 655 C C . VAL A 1 80 ? 11.617 -7.620 -19.858 1.00 45.16 80 VAL A C 1
ATOM 657 O O . VAL A 1 80 ? 12.746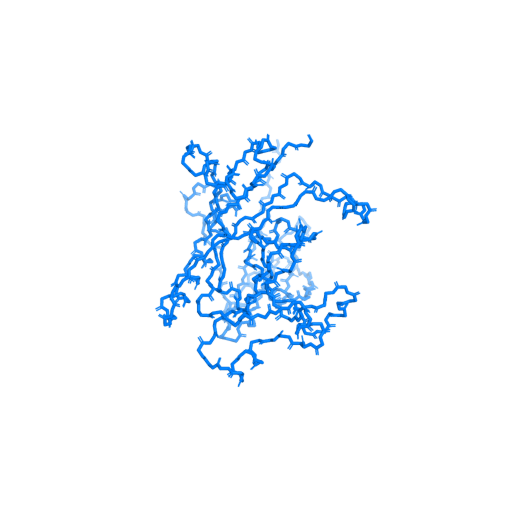 -7.290 -19.479 1.00 45.16 80 VAL A O 1
ATOM 660 N N . THR A 1 81 ? 10.606 -6.760 -19.910 1.00 53.56 81 THR A N 1
ATOM 661 C CA . THR A 1 81 ? 10.768 -5.382 -19.450 1.00 53.56 81 THR A CA 1
ATOM 662 C C . THR A 1 81 ? 11.164 -5.401 -17.965 1.00 53.56 81 THR A C 1
ATOM 664 O O . THR A 1 81 ? 10.813 -6.340 -17.242 1.00 53.56 81 THR A O 1
ATOM 667 N N . PRO A 1 82 ? 11.885 -4.388 -17.446 1.00 54.03 82 PRO A N 1
ATOM 668 C CA . PRO A 1 82 ? 12.205 -4.313 -16.017 1.00 54.03 82 PRO A CA 1
ATOM 669 C C . PRO A 1 82 ? 10.983 -4.548 -15.107 1.00 54.03 82 PRO A C 1
ATOM 671 O O . PRO A 1 82 ? 11.113 -5.171 -14.057 1.00 54.03 82 PRO A O 1
ATOM 674 N N . LEU A 1 83 ? 9.790 -4.151 -15.561 1.00 52.06 83 LEU A N 1
ATOM 675 C CA . LEU A 1 83 ? 8.499 -4.382 -14.913 1.00 52.06 83 LEU A CA 1
ATOM 676 C C . LEU A 1 83 ? 8.109 -5.869 -14.836 1.00 52.06 83 LEU A C 1
ATOM 678 O O . LEU A 1 83 ? 7.732 -6.352 -13.768 1.00 52.06 83 LEU A O 1
ATOM 682 N N . GLU A 1 84 ? 8.269 -6.623 -15.922 1.00 52.19 84 GLU A N 1
ATOM 683 C CA . GLU A 1 84 ? 7.974 -8.061 -15.952 1.00 52.19 84 GLU A CA 1
ATOM 684 C C . GLU A 1 84 ? 8.924 -8.857 -15.042 1.00 52.19 84 GLU A C 1
ATOM 686 O O . GLU A 1 84 ? 8.489 -9.770 -14.338 1.00 52.19 84 GLU A O 1
ATOM 691 N N . SER A 1 85 ? 10.195 -8.445 -14.945 1.00 54.66 85 SER A N 1
ATOM 692 C CA . SER A 1 85 ? 11.153 -9.031 -13.991 1.00 54.66 85 SER A CA 1
ATOM 693 C C . SER A 1 85 ? 10.782 -8.757 -12.525 1.00 54.66 85 SER A C 1
ATOM 695 O O . SER A 1 85 ? 11.090 -9.550 -11.635 1.00 54.66 85 SER A O 1
ATOM 697 N N . MET A 1 86 ? 10.072 -7.651 -12.283 1.00 61.66 86 MET A N 1
ATOM 698 C CA . MET A 1 86 ? 9.569 -7.236 -10.974 1.00 61.66 86 MET A CA 1
ATOM 699 C C . MET A 1 86 ? 8.165 -7.790 -10.679 1.00 61.66 86 MET A C 1
ATOM 701 O O . MET A 1 86 ? 7.653 -7.588 -9.582 1.00 61.66 86 MET A O 1
ATOM 705 N N . LYS A 1 87 ? 7.537 -8.511 -11.626 1.00 75.25 87 LYS A N 1
ATOM 706 C CA . LYS A 1 87 ? 6.114 -8.909 -11.571 1.00 75.25 87 LYS A CA 1
ATOM 707 C C . LYS A 1 87 ? 5.190 -7.726 -11.257 1.00 75.25 87 LYS A C 1
ATOM 709 O O . LYS A 1 87 ? 4.210 -7.869 -10.518 1.00 75.25 87 LYS A O 1
ATOM 714 N N . LEU A 1 88 ? 5.553 -6.570 -11.799 1.00 79.31 88 LEU A N 1
ATOM 715 C CA . LEU A 1 88 ? 4.913 -5.286 -11.592 1.00 79.31 88 LEU A CA 1
ATOM 716 C C . LEU A 1 88 ? 4.234 -4.869 -12.896 1.00 79.31 88 LEU A C 1
ATOM 718 O O . LEU A 1 88 ? 4.882 -4.821 -13.935 1.00 79.31 88 LEU A O 1
ATOM 722 N N . THR A 1 89 ? 2.956 -4.523 -12.847 1.00 82.25 89 THR A N 1
ATOM 723 C CA . THR A 1 89 ? 2.247 -3.889 -13.961 1.00 82.25 89 THR A CA 1
ATOM 724 C C . THR A 1 89 ? 1.804 -2.501 -13.529 1.00 82.25 89 THR A C 1
ATOM 726 O O . THR A 1 89 ? 1.238 -2.342 -12.445 1.00 82.25 89 THR A O 1
ATOM 729 N N . ILE A 1 90 ? 2.072 -1.504 -14.370 1.00 86.06 90 ILE A N 1
ATOM 730 C CA . ILE A 1 90 ? 1.618 -0.128 -14.177 1.00 86.06 90 ILE A CA 1
ATOM 731 C C . ILE A 1 90 ? 0.826 0.266 -15.416 1.00 86.06 90 ILE A C 1
ATOM 733 O O . ILE A 1 90 ? 1.367 0.258 -16.520 1.00 86.06 90 ILE A O 1
ATOM 737 N N . GLU A 1 91 ? -0.443 0.606 -15.232 1.00 87.56 91 GLU A N 1
ATOM 738 C CA . GLU A 1 91 ? -1.362 0.938 -16.322 1.00 87.56 91 GLU A CA 1
ATOM 739 C C . GLU A 1 91 ? -2.056 2.266 -16.036 1.00 87.56 91 GLU A C 1
ATOM 741 O O . GLU A 1 91 ? -2.405 2.556 -14.893 1.00 87.56 91 GLU A O 1
ATOM 746 N N . SER A 1 92 ? -2.270 3.086 -17.065 1.00 90.44 92 SER A N 1
ATOM 747 C CA . SER A 1 92 ? -3.042 4.319 -16.905 1.00 90.44 92 SER A CA 1
ATOM 748 C C . SER A 1 92 ? -4.502 3.995 -16.580 1.00 90.44 92 SER A C 1
ATOM 750 O O . SER A 1 92 ? -5.112 3.117 -17.190 1.00 90.44 92 SER A O 1
ATOM 752 N N . VAL A 1 93 ? -5.073 4.712 -15.615 1.00 91.81 93 VAL A N 1
ATOM 753 C CA . VAL A 1 93 ? -6.478 4.568 -15.234 1.00 91.81 93 VAL A CA 1
ATOM 754 C C . VAL A 1 93 ? -7.343 5.410 -16.170 1.00 91.81 93 VAL A C 1
ATOM 756 O O . VAL A 1 93 ? -7.382 6.632 -16.050 1.00 91.81 93 VAL A O 1
ATOM 759 N N . ALA A 1 94 ? -8.074 4.746 -17.067 1.00 89.75 94 ALA A N 1
ATOM 760 C CA . ALA A 1 94 ? -9.090 5.373 -17.922 1.00 89.75 94 ALA A CA 1
ATOM 761 C C . ALA A 1 94 ? -10.522 5.259 -17.357 1.00 89.75 94 ALA A C 1
ATOM 763 O O . ALA A 1 94 ? -11.443 5.902 -17.857 1.00 89.75 94 ALA A O 1
ATOM 764 N N . ASP A 1 95 ? -10.730 4.437 -16.325 1.00 92.50 95 ASP A N 1
ATOM 765 C CA . ASP A 1 95 ? -12.045 4.217 -15.721 1.00 92.50 95 ASP A CA 1
ATOM 766 C C . ASP A 1 95 ? -12.514 5.455 -14.928 1.00 92.50 95 ASP A C 1
ATOM 768 O O . ASP A 1 95 ? -11.955 5.816 -13.887 1.00 92.50 95 ASP A O 1
ATOM 772 N N . ASN A 1 96 ? -13.592 6.086 -15.404 1.00 91.62 96 ASN A N 1
ATOM 773 C CA . ASN A 1 96 ? -14.186 7.280 -14.800 1.00 91.62 96 ASN A CA 1
ATOM 774 C C . ASN A 1 96 ? -14.705 7.059 -13.375 1.00 91.62 96 ASN A C 1
ATOM 776 O O . ASN A 1 96 ? -14.737 8.004 -12.582 1.00 91.62 96 ASN A O 1
ATOM 780 N N . HIS A 1 97 ? -15.121 5.841 -13.032 1.00 93.44 97 HIS A N 1
ATOM 781 C CA . HIS A 1 97 ? -15.550 5.506 -11.684 1.00 93.44 97 HIS A CA 1
ATOM 782 C C . HIS A 1 97 ? -14.356 5.524 -10.728 1.00 93.44 97 HIS A C 1
ATOM 784 O O . HIS A 1 97 ? -14.412 6.185 -9.690 1.00 93.44 97 HIS A O 1
ATOM 790 N N . VAL A 1 98 ? -13.245 4.891 -11.115 1.00 91.94 98 VAL A N 1
ATOM 791 C CA . VAL A 1 98 ? -12.002 4.893 -10.325 1.00 91.94 98 VAL A CA 1
ATOM 792 C C . VAL A 1 98 ? -11.459 6.312 -10.169 1.00 91.94 98 VAL A C 1
ATOM 794 O O . VAL A 1 98 ? -11.151 6.731 -9.055 1.00 91.94 98 VAL A O 1
ATOM 797 N N . LEU A 1 99 ? -11.417 7.096 -11.249 1.00 93.25 99 LEU A N 1
ATOM 798 C CA . LEU A 1 99 ? -10.986 8.496 -11.189 1.00 93.25 99 LEU A CA 1
ATOM 799 C C . LEU A 1 99 ? -11.882 9.333 -10.265 1.00 93.25 99 LEU A C 1
ATOM 801 O O . LEU A 1 99 ? -11.386 10.175 -9.519 1.00 93.25 99 LEU A O 1
ATOM 805 N N . SER A 1 100 ? -13.193 9.084 -10.270 1.00 93.81 100 SER A N 1
ATOM 806 C CA . SER A 1 100 ? -14.149 9.762 -9.387 1.00 93.81 100 SER A CA 1
ATOM 807 C C . SER A 1 100 ? -13.952 9.386 -7.913 1.00 93.81 100 SER A C 1
ATOM 809 O O . SER A 1 100 ? -14.103 10.241 -7.039 1.00 93.81 100 SER A O 1
ATOM 811 N N . LEU A 1 101 ? -13.585 8.134 -7.622 1.00 93.94 101 LEU A N 1
ATOM 812 C CA . LEU A 1 101 ? -13.216 7.691 -6.274 1.00 93.94 101 LEU A CA 1
ATOM 813 C C . LEU A 1 101 ? -11.911 8.343 -5.808 1.00 93.94 101 LEU A C 1
ATOM 815 O O . LEU A 1 101 ? -11.874 8.879 -4.704 1.00 93.94 101 LEU A O 1
ATOM 819 N N . ILE A 1 102 ? -10.882 8.376 -6.660 1.00 92.81 102 ILE A N 1
ATOM 820 C CA . ILE A 1 102 ? -9.611 9.053 -6.361 1.00 92.81 102 ILE A CA 1
ATOM 821 C C . ILE A 1 102 ? -9.858 10.539 -6.083 1.00 92.81 102 ILE A C 1
ATOM 823 O O . ILE A 1 102 ? -9.429 11.043 -5.051 1.00 92.81 102 ILE A O 1
ATOM 827 N N . LYS A 1 103 ? -10.633 11.229 -6.928 1.00 93.00 103 LYS A N 1
ATOM 828 C CA . LYS A 1 103 ? -11.022 12.631 -6.698 1.00 93.00 103 LYS A CA 1
ATOM 829 C C . LYS A 1 103 ? -11.747 12.824 -5.369 1.00 93.00 103 LYS A C 1
ATOM 831 O O . LYS A 1 103 ? -11.460 13.771 -4.647 1.00 93.00 103 LYS A O 1
ATOM 836 N N . ARG A 1 104 ? -12.651 11.912 -5.004 1.00 92.25 104 ARG A N 1
ATOM 837 C CA . ARG A 1 104 ? -13.328 11.958 -3.700 1.00 92.25 104 ARG A CA 1
ATOM 838 C C . ARG A 1 104 ? -12.341 11.806 -2.541 1.00 92.25 104 ARG A C 1
ATOM 840 O O . ARG A 1 104 ? -12.472 12.529 -1.562 1.00 92.25 104 ARG A O 1
ATOM 847 N N . MET A 1 105 ? -11.354 10.916 -2.664 1.00 91.19 105 MET A N 1
ATOM 848 C CA . MET A 1 105 ? -10.273 10.764 -1.680 1.00 91.19 105 MET A CA 1
ATOM 849 C C . MET A 1 105 ? -9.341 11.985 -1.618 1.00 91.19 105 MET A C 1
ATOM 851 O O . MET A 1 105 ? -8.774 12.261 -0.564 1.00 91.19 105 MET A O 1
ATOM 855 N N . MET A 1 106 ? -9.175 12.710 -2.729 1.00 88.12 106 MET A N 1
ATOM 856 C CA . MET A 1 106 ? -8.417 13.967 -2.785 1.00 88.12 106 MET A CA 1
ATOM 857 C C . MET A 1 106 ? -9.163 15.143 -2.139 1.00 88.12 106 MET A C 1
ATOM 859 O O . MET A 1 106 ? -8.537 16.117 -1.731 1.00 88.12 106 MET A O 1
ATOM 863 N N . GLY A 1 107 ? -10.489 15.064 -2.011 1.00 89.06 107 GLY A N 1
ATOM 864 C CA . GLY A 1 107 ? -11.288 16.097 -1.357 1.00 89.06 107 GLY A CA 1
ATOM 865 C C . GLY A 1 107 ? -11.204 17.439 -2.087 1.00 89.06 107 GLY A C 1
ATOM 866 O O . GLY A 1 107 ? -11.494 17.519 -3.281 1.00 89.06 107 GLY A O 1
ATOM 867 N N . ALA A 1 108 ? -10.821 18.496 -1.367 1.00 85.56 108 ALA A N 1
ATOM 868 C CA . ALA A 1 108 ? -10.728 19.854 -1.912 1.00 85.56 108 ALA A CA 1
ATOM 869 C C . ALA A 1 108 ? -9.735 19.966 -3.084 1.00 85.56 108 ALA A C 1
ATOM 871 O O . ALA A 1 108 ? -9.935 20.777 -3.988 1.00 85.56 108 ALA A O 1
ATOM 872 N N . ASP A 1 109 ? -8.721 19.101 -3.117 1.00 85.75 109 ASP A N 1
ATOM 873 C CA . ASP A 1 109 ? -7.665 19.113 -4.127 1.00 85.75 109 ASP A CA 1
ATOM 874 C C . ASP A 1 109 ? -7.998 18.268 -5.368 1.00 85.75 109 ASP A C 1
ATOM 876 O O . ASP A 1 109 ? -7.164 18.086 -6.244 1.00 85.75 109 ASP A O 1
ATOM 880 N N . ALA A 1 110 ? -9.229 17.768 -5.515 1.00 90.12 110 ALA A N 1
ATOM 881 C CA . ALA A 1 110 ? -9.630 16.915 -6.642 1.00 90.12 110 ALA A CA 1
ATOM 882 C C . ALA A 1 110 ? -9.322 1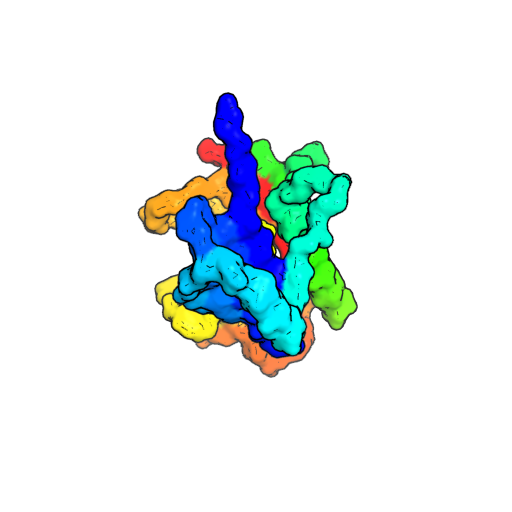7.491 -8.043 1.00 90.12 110 ALA A C 1
ATOM 884 O O . ALA A 1 110 ? -9.149 16.735 -9.004 1.00 90.12 110 ALA A O 1
ATOM 885 N N . ASN A 1 111 ? -9.270 18.820 -8.174 1.00 89.75 111 ASN A N 1
ATOM 886 C CA . ASN A 1 111 ? -8.991 19.513 -9.436 1.00 89.75 111 ASN A CA 1
ATOM 887 C C . ASN A 1 111 ? -7.506 19.495 -9.834 1.00 89.75 111 ASN A C 1
ATOM 889 O O . ASN A 1 111 ? -7.190 19.770 -10.997 1.00 89.75 111 ASN A O 1
ATOM 893 N N . THR A 1 112 ? -6.608 19.157 -8.904 1.00 88.75 112 THR A N 1
ATOM 894 C CA . THR A 1 112 ? -5.173 19.022 -9.180 1.00 88.75 112 THR A CA 1
ATOM 895 C C . THR A 1 112 ? -4.839 17.683 -9.825 1.00 88.75 112 THR A C 1
ATOM 897 O O . THR A 1 112 ? -3.760 17.555 -10.387 1.00 88.75 112 THR A O 1
ATOM 900 N N . LEU A 1 113 ? -5.755 16.704 -9.830 1.00 91.06 113 LEU A N 1
ATOM 901 C CA . LEU A 1 113 ? -5.537 15.411 -10.481 1.00 91.06 113 LEU A CA 1
ATOM 902 C C . LEU A 1 113 ? -5.180 15.594 -11.968 1.00 91.06 113 LEU A C 1
ATOM 904 O O . LEU A 1 113 ? -5.997 16.073 -12.759 1.00 91.06 113 LEU A O 1
ATOM 908 N N . GLU A 1 114 ? -3.973 15.173 -12.347 1.00 91.00 114 GLU A N 1
ATOM 909 C CA . GLU A 1 114 ? -3.511 15.136 -13.736 1.00 91.00 114 GLU A CA 1
ATOM 910 C C . GLU A 1 114 ? -3.752 13.753 -14.344 1.00 91.00 114 GLU A C 1
ATOM 912 O O . GLU A 1 114 ? -4.390 13.626 -15.387 1.00 91.00 114 GLU A O 1
ATOM 917 N N . SER A 1 115 ? -3.258 12.708 -13.682 1.00 90.25 115 SER A N 1
ATOM 918 C CA . SER A 1 115 ? -3.418 11.322 -14.121 1.00 90.25 115 SER A CA 1
ATOM 919 C C . SER A 1 115 ? -3.348 10.360 -12.939 1.00 90.25 115 SER A C 1
ATOM 921 O O . SER A 1 115 ? -2.866 10.703 -11.863 1.00 90.25 115 SER A O 1
ATOM 923 N N . ALA A 1 116 ? -3.845 9.143 -13.127 1.00 91.88 116 ALA A N 1
ATOM 924 C CA . ALA A 1 116 ? -3.691 8.066 -12.162 1.00 91.88 116 ALA A CA 1
ATOM 925 C C . ALA A 1 116 ? -3.216 6.801 -12.872 1.00 91.88 116 ALA A C 1
ATOM 927 O O . ALA A 1 116 ? -3.558 6.549 -14.030 1.00 91.88 116 ALA A O 1
ATOM 928 N N . PHE A 1 117 ? -2.439 6.003 -12.156 1.00 90.69 117 PHE A N 1
ATOM 929 C CA . PHE A 1 117 ? -1.864 4.757 -12.623 1.00 90.69 117 PHE A CA 1
ATOM 930 C C . PHE A 1 117 ? -2.232 3.651 -11.648 1.00 90.69 117 PHE A C 1
ATOM 932 O O . PHE A 1 117 ? -1.978 3.768 -10.450 1.00 90.69 117 PHE A O 1
ATOM 939 N N . MET A 1 118 ? -2.830 2.580 -12.152 1.00 91.56 118 MET A N 1
ATOM 940 C CA . MET A 1 118 ? -3.057 1.366 -11.389 1.00 91.56 118 MET A CA 1
ATOM 941 C C . MET A 1 118 ? -1.749 0.598 -11.307 1.00 91.56 118 MET A C 1
ATOM 943 O O . MET A 1 118 ? -1.086 0.378 -12.319 1.00 91.56 118 MET A O 1
ATOM 947 N N . VAL A 1 119 ? -1.401 0.174 -10.102 1.00 88.69 119 VAL A N 1
ATOM 948 C CA . VAL A 1 119 ? -0.220 -0.633 -9.834 1.00 88.69 119 VAL A CA 1
ATOM 949 C C . VAL A 1 119 ? -0.671 -2.006 -9.369 1.00 88.69 119 VAL A C 1
ATOM 951 O O . VAL A 1 119 ? -1.481 -2.128 -8.450 1.00 88.69 119 VAL A O 1
ATOM 954 N N . ARG A 1 120 ? -0.128 -3.054 -9.988 1.00 85.81 120 ARG A N 1
ATOM 955 C CA . ARG A 1 120 ? -0.265 -4.424 -9.489 1.00 85.81 120 ARG A CA 1
ATOM 956 C C . ARG A 1 120 ? 1.103 -5.038 -9.350 1.00 85.81 120 ARG A C 1
ATOM 958 O O . ARG A 1 120 ? 1.877 -5.060 -10.300 1.00 85.81 120 ARG A O 1
ATOM 965 N N . HIS A 1 121 ? 1.384 -5.566 -8.172 1.00 85.75 121 HIS A N 1
ATOM 966 C CA . HIS A 1 121 ? 2.618 -6.278 -7.905 1.00 85.75 121 HIS A CA 1
ATOM 967 C C . HIS A 1 121 ? 2.250 -7.693 -7.476 1.00 85.75 121 HIS A C 1
ATOM 969 O O . HIS A 1 121 ? 1.891 -7.916 -6.324 1.00 85.75 121 HIS A O 1
ATOM 975 N N . ALA A 1 122 ? 2.360 -8.673 -8.377 1.00 81.06 122 ALA A N 1
ATOM 976 C CA . ALA A 1 122 ? 1.782 -10.005 -8.159 1.00 81.06 122 ALA A CA 1
ATOM 977 C C . ALA A 1 122 ? 2.295 -10.690 -6.876 1.00 81.06 122 ALA A C 1
ATOM 979 O O . ALA A 1 122 ? 1.544 -11.387 -6.198 1.00 81.06 122 ALA A O 1
ATOM 980 N N . VAL A 1 123 ? 3.569 -10.469 -6.519 1.00 82.81 123 VAL A N 1
ATOM 981 C CA . VAL A 1 123 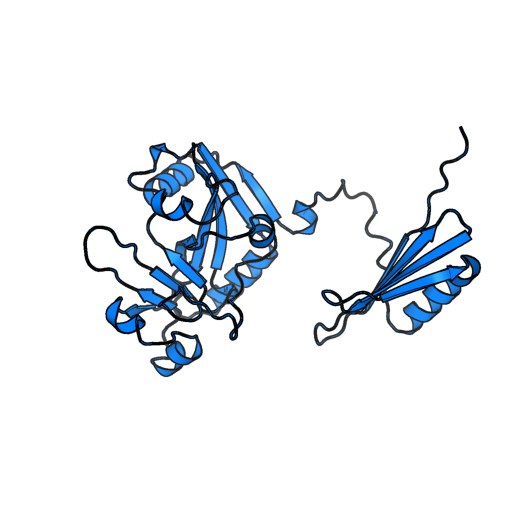? 4.149 -10.967 -5.255 1.00 82.81 123 VAL A CA 1
ATOM 982 C C . VAL A 1 123 ? 3.501 -10.306 -4.036 1.00 82.81 123 VAL A C 1
ATOM 984 O O . VAL A 1 123 ? 3.004 -11.014 -3.165 1.00 82.81 123 VAL A O 1
ATOM 987 N N . ASN A 1 124 ? 3.473 -8.972 -3.978 1.00 83.94 124 ASN A N 1
ATOM 988 C CA . ASN A 1 124 ? 2.903 -8.235 -2.850 1.00 83.94 124 ASN A CA 1
ATOM 989 C C . ASN A 1 124 ? 1.400 -8.493 -2.727 1.00 83.94 124 ASN A C 1
ATOM 991 O O . ASN A 1 124 ? 0.909 -8.674 -1.620 1.00 83.94 124 ASN A O 1
ATOM 995 N N . ASP A 1 125 ? 0.693 -8.613 -3.851 1.00 86.25 125 ASP A N 1
ATOM 996 C CA . ASP A 1 125 ? -0.715 -9.001 -3.885 1.00 86.25 125 ASP A CA 1
ATOM 997 C C . ASP A 1 125 ? -0.929 -10.389 -3.284 1.00 86.25 125 ASP A C 1
ATOM 999 O O . ASP A 1 125 ? -1.839 -10.576 -2.483 1.00 86.25 125 ASP A O 1
ATOM 1003 N N . ALA A 1 126 ? -0.094 -11.372 -3.629 1.00 84.44 126 ALA A N 1
ATOM 1004 C CA . ALA A 1 126 ? -0.192 -12.709 -3.051 1.00 84.44 126 ALA A CA 1
ATOM 1005 C C . ALA A 1 126 ? 0.072 -12.698 -1.536 1.00 84.44 126 ALA A C 1
ATOM 1007 O O . ALA A 1 126 ? -0.669 -13.339 -0.786 1.00 84.44 126 ALA A O 1
ATOM 1008 N N . VAL A 1 127 ? 1.083 -11.948 -1.084 1.00 85.00 127 VAL A N 1
ATOM 1009 C CA . VAL A 1 127 ? 1.411 -11.779 0.341 1.00 85.00 127 VAL A CA 1
ATOM 1010 C C . VAL A 1 127 ? 0.252 -11.113 1.088 1.00 85.00 127 VAL A C 1
ATOM 1012 O O . VAL A 1 127 ? -0.230 -11.669 2.073 1.00 85.00 127 VAL A O 1
ATOM 1015 N N . PHE A 1 128 ? -0.245 -9.985 0.581 1.00 90.81 128 PHE A N 1
ATOM 1016 C CA . PHE A 1 128 ? -1.367 -9.242 1.151 1.00 90.81 128 PHE A CA 1
ATOM 1017 C C . PHE A 1 128 ? -2.643 -10.088 1.204 1.00 90.81 128 PHE A C 1
ATOM 1019 O O . PHE A 1 128 ? -3.247 -10.250 2.262 1.00 90.81 128 PHE A O 1
ATOM 1026 N N . ASN A 1 129 ? -3.021 -10.716 0.089 1.00 92.12 129 ASN A N 1
ATOM 1027 C CA . ASN A 1 129 ? -4.222 -11.546 0.018 1.00 92.12 129 ASN A CA 1
ATOM 1028 C C . ASN A 1 129 ? -4.142 -12.751 0.963 1.00 92.12 129 ASN A C 1
ATOM 1030 O O . ASN A 1 129 ? -5.143 -13.121 1.576 1.00 92.12 129 ASN A O 1
ATOM 1034 N N . THR A 1 130 ? -2.966 -13.373 1.088 1.00 92.50 130 THR A N 1
ATOM 1035 C CA . THR A 1 130 ? -2.752 -14.478 2.032 1.00 92.50 130 THR A CA 1
ATOM 1036 C C . THR A 1 130 ? -2.895 -13.992 3.468 1.00 92.50 130 THR A C 1
ATOM 1038 O O . THR A 1 130 ? -3.609 -14.621 4.247 1.00 92.50 130 THR A O 1
ATOM 1041 N N . TYR A 1 131 ? -2.284 -12.850 3.795 1.00 90.88 131 TYR A N 1
ATOM 1042 C CA . TYR A 1 131 ? -2.377 -12.244 5.117 1.00 90.88 131 TYR A CA 1
ATOM 1043 C C . TYR A 1 131 ? -3.830 -11.933 5.490 1.00 90.88 131 TYR A C 1
ATOM 1045 O O . TYR A 1 131 ? -4.305 -12.408 6.519 1.00 90.88 131 TYR A O 1
ATOM 1053 N N . VAL A 1 132 ? -4.572 -11.220 4.635 1.00 95.00 132 VAL A N 1
ATOM 1054 C CA . VAL A 1 132 ? -5.971 -10.833 4.896 1.00 95.00 132 VAL A CA 1
ATOM 1055 C C . VAL A 1 132 ? -6.879 -12.053 5.060 1.00 95.00 132 VAL A C 1
ATOM 1057 O O . VAL A 1 132 ? -7.738 -12.070 5.936 1.00 95.00 132 VAL A O 1
ATOM 1060 N N . ARG A 1 133 ? -6.686 -13.119 4.270 1.00 95.75 133 ARG A N 1
ATOM 1061 C CA . ARG A 1 133 ? -7.491 -14.352 4.387 1.00 95.75 133 ARG A CA 1
ATOM 1062 C C . ARG A 1 133 ? -7.349 -15.039 5.745 1.00 95.75 133 ARG A C 1
ATOM 1064 O O . ARG A 1 133 ? -8.295 -15.702 6.174 1.00 95.75 133 ARG A O 1
ATOM 1071 N N . GLN A 1 134 ? -6.195 -14.887 6.391 1.00 93.62 134 GLN A N 1
ATOM 1072 C CA . GLN A 1 134 ? -5.902 -15.463 7.703 1.00 93.62 134 GLN A CA 1
ATOM 1073 C C . GLN A 1 134 ? -6.463 -14.631 8.864 1.00 93.62 134 GLN A C 1
ATOM 1075 O O . GLN A 1 134 ? -6.550 -15.152 9.974 1.00 93.62 134 GLN A O 1
ATOM 1080 N N . GLN A 1 135 ? -6.870 -13.379 8.626 1.00 92.75 135 GLN A N 1
ATOM 1081 C CA . GLN A 1 135 ? -7.400 -12.516 9.681 1.00 92.75 135 GLN A CA 1
ATOM 1082 C C . GLN A 1 135 ? -8.878 -12.798 9.964 1.00 92.75 135 GLN A C 1
ATOM 1084 O O . GLN A 1 135 ? -9.643 -13.198 9.075 1.00 92.75 135 GLN A O 1
ATOM 1089 N N . LYS A 1 136 ? -9.268 -12.582 11.227 1.00 93.81 136 LYS A N 1
ATOM 1090 C CA . LYS A 1 136 ? -10.650 -12.747 11.705 1.00 93.81 136 LYS A CA 1
ATOM 1091 C C . LYS A 1 136 ? -11.547 -11.657 11.129 1.00 93.81 136 LYS A C 1
ATOM 1093 O O . LYS A 1 136 ? -12.513 -11.958 10.432 1.00 93.81 136 LYS A O 1
ATOM 1098 N N . ASN A 1 137 ? -11.194 -10.400 11.385 1.00 96.00 137 ASN A N 1
ATOM 1099 C CA . ASN A 1 137 ? -11.758 -9.262 10.682 1.00 96.00 137 ASN A CA 1
ATOM 1100 C C . ASN A 1 137 ? -10.914 -9.042 9.423 1.00 96.00 137 ASN A C 1
ATOM 1102 O O . ASN A 1 137 ? -9.697 -9.022 9.501 1.00 96.00 137 ASN A O 1
ATOM 1106 N N . ARG A 1 138 ? -11.542 -8.917 8.251 1.00 97.00 138 ARG A N 1
ATOM 1107 C CA . ARG A 1 138 ? -10.852 -8.751 6.958 1.00 97.00 138 ARG A CA 1
ATOM 1108 C C . ARG A 1 138 ? -10.998 -7.347 6.380 1.00 97.00 138 ARG A C 1
ATOM 1110 O O . ARG A 1 138 ? -10.728 -7.147 5.201 1.00 97.00 138 ARG A O 1
ATOM 1117 N N . LYS A 1 139 ? -11.439 -6.379 7.188 1.00 97.94 139 LYS A N 1
ATOM 1118 C CA . LYS A 1 139 ? -11.670 -4.992 6.777 1.00 97.94 139 LYS A CA 1
ATOM 1119 C C . LYS A 1 139 ? -10.411 -4.391 6.149 1.00 97.94 139 LYS A C 1
ATOM 1121 O O . LYS A 1 139 ? -9.351 -4.351 6.781 1.00 97.94 139 LYS A O 1
ATOM 1126 N N . THR A 1 140 ? -10.548 -3.902 4.919 1.00 97.69 140 THR A N 1
ATOM 1127 C CA . THR A 1 140 ? -9.525 -3.127 4.209 1.00 97.69 140 THR A CA 1
ATOM 1128 C C . THR A 1 140 ? -10.044 -1.727 3.884 1.00 97.69 140 THR A C 1
ATOM 1130 O O . THR A 1 140 ? -11.252 -1.508 3.776 1.00 97.69 140 THR A O 1
ATOM 1133 N N . VAL A 1 141 ? -9.134 -0.759 3.784 1.00 96.00 141 VAL A N 1
ATOM 1134 C CA . VAL A 1 141 ? -9.424 0.644 3.461 1.00 96.00 141 VAL A CA 1
ATOM 1135 C C . VAL A 1 141 ? -8.364 1.158 2.488 1.00 96.00 141 VAL A C 1
ATOM 1137 O O . VAL A 1 141 ? -7.186 0.830 2.620 1.00 96.00 141 VAL A O 1
ATOM 1140 N N . ALA A 1 142 ? -8.779 1.958 1.506 1.00 95.06 142 ALA A N 1
ATOM 1141 C CA . ALA A 1 142 ? -7.859 2.681 0.636 1.00 95.06 142 ALA A CA 1
ATOM 1142 C C . ALA A 1 142 ? -7.361 3.944 1.351 1.00 95.06 142 ALA A C 1
ATOM 1144 O O . ALA A 1 142 ? -8.173 4.785 1.736 1.00 95.06 142 ALA A O 1
ATOM 1145 N N . LEU A 1 143 ? -6.048 4.075 1.536 1.00 92.25 143 LEU A N 1
ATOM 1146 C CA . LEU A 1 143 ? -5.441 5.171 2.294 1.00 92.25 143 LEU A CA 1
ATOM 1147 C C . LEU A 1 143 ? -4.204 5.729 1.585 1.00 92.25 143 LEU A C 1
ATOM 1149 O O . LEU A 1 143 ? -3.521 5.023 0.839 1.00 92.25 143 LEU A O 1
ATOM 1153 N N . TRP A 1 144 ? -3.892 6.993 1.855 1.00 87.75 144 TRP A N 1
ATOM 1154 C CA . TRP A 1 144 ? -2.668 7.639 1.388 1.00 87.75 144 TRP A CA 1
ATOM 1155 C C . TRP A 1 144 ? -1.495 7.248 2.288 1.00 87.75 144 TRP A C 1
ATOM 1157 O O . TRP A 1 144 ? -1.644 7.230 3.508 1.00 87.75 144 TRP A O 1
ATOM 1167 N N . HIS A 1 145 ? -0.321 6.961 1.725 1.00 79.69 145 HIS A N 1
ATOM 1168 C CA . HIS A 1 145 ? 0.879 6.727 2.538 1.00 79.69 145 HIS A CA 1
ATOM 1169 C C . HIS A 1 145 ? 1.453 8.056 3.042 1.00 79.69 145 HIS A C 1
ATOM 1171 O O . HIS A 1 145 ? 1.703 8.967 2.251 1.00 79.69 145 HIS A O 1
ATOM 1177 N N . SER A 1 146 ? 1.669 8.179 4.353 1.00 57.34 146 SER A N 1
ATOM 1178 C CA . SER A 1 146 ? 2.209 9.398 4.954 1.00 57.34 146 SER A CA 1
ATOM 1179 C C . SER A 1 146 ? 3.724 9.297 5.126 1.00 57.34 146 SER A C 1
ATOM 1181 O O . SER A 1 146 ? 4.196 8.945 6.209 1.00 57.34 146 SER A O 1
ATOM 1183 N N . ASN A 1 147 ? 4.510 9.610 4.089 1.00 52.62 147 ASN A N 1
ATOM 1184 C CA . ASN A 1 147 ? 5.875 10.101 4.306 1.00 52.62 147 ASN A CA 1
ATOM 1185 C C . ASN A 1 147 ? 6.544 10.738 3.076 1.00 52.62 147 ASN A C 1
ATOM 1187 O O . ASN A 1 147 ? 6.476 10.228 1.964 1.00 52.62 147 ASN A O 1
ATOM 1191 N N . ARG A 1 148 ? 7.282 11.819 3.352 1.00 52.59 148 ARG A N 1
ATOM 1192 C CA . ARG A 1 148 ? 7.914 12.792 2.439 1.00 52.59 148 ARG A CA 1
ATOM 1193 C C . ARG A 1 148 ? 9.313 12.426 1.918 1.00 52.59 148 ARG A C 1
ATOM 1195 O O . ARG A 1 148 ? 10.111 13.310 1.635 1.00 52.59 148 ARG A O 1
ATOM 1202 N N . ARG A 1 149 ? 9.691 11.148 1.853 1.00 45.31 149 ARG A N 1
ATOM 1203 C CA . ARG A 1 149 ? 11.057 10.743 1.432 1.00 45.31 149 ARG A CA 1
ATOM 1204 C C . ARG A 1 149 ? 11.117 9.379 0.750 1.00 45.31 149 ARG A C 1
ATOM 1206 O O . ARG A 1 149 ? 12.168 8.735 0.752 1.00 45.31 149 ARG A O 1
ATOM 1213 N N . ASP A 1 150 ? 10.009 8.902 0.200 1.00 47.91 150 ASP A N 1
ATOM 1214 C CA . ASP A 1 150 ? 10.028 7.590 -0.424 1.00 47.91 150 ASP A CA 1
ATOM 1215 C C . ASP A 1 150 ? 10.658 7.689 -1.814 1.00 47.91 150 ASP A C 1
ATOM 1217 O O . ASP A 1 150 ? 10.163 8.352 -2.723 1.00 47.91 150 ASP A O 1
ATOM 1221 N N . ASN A 1 151 ? 11.790 7.008 -1.981 1.00 54.34 151 ASN A N 1
ATOM 1222 C CA . ASN A 1 151 ? 12.333 6.735 -3.298 1.00 54.34 151 ASN A CA 1
ATOM 1223 C C . ASN A 1 151 ? 11.264 5.932 -4.059 1.00 54.34 151 ASN A C 1
ATOM 1225 O O . ASN A 1 151 ? 11.048 4.755 -3.773 1.00 54.34 151 ASN A O 1
ATOM 1229 N N . TRP A 1 152 ? 10.576 6.559 -5.015 1.00 56.84 152 TRP A N 1
ATOM 1230 C CA . TRP A 1 152 ? 9.536 5.924 -5.836 1.00 56.84 152 TRP A CA 1
ATOM 1231 C C . TRP A 1 152 ? 9.977 4.565 -6.388 1.00 56.84 152 TRP A C 1
ATOM 1233 O O . TRP A 1 152 ? 9.199 3.612 -6.442 1.00 56.84 152 TRP A O 1
ATOM 1243 N N . LEU A 1 153 ? 11.268 4.431 -6.706 1.00 52.69 153 LEU A N 1
ATOM 1244 C CA . LEU A 1 153 ? 11.846 3.186 -7.190 1.00 52.69 153 LEU A CA 1
ATOM 1245 C C . LEU A 1 153 ? 11.881 2.076 -6.124 1.00 52.69 153 LEU A C 1
ATOM 1247 O O . LEU A 1 153 ? 11.782 0.906 -6.483 1.00 52.69 153 LEU A O 1
ATOM 1251 N N . SER A 1 154 ? 12.014 2.398 -4.832 1.00 56.03 154 SER A N 1
ATOM 1252 C CA . SER A 1 154 ? 11.889 1.405 -3.756 1.00 56.03 154 SER A CA 1
ATOM 1253 C C . SER A 1 154 ? 10.436 1.022 -3.480 1.00 56.03 154 SER A C 1
ATOM 1255 O O . SER A 1 154 ? 10.183 -0.161 -3.275 1.00 56.03 154 SER A O 1
ATOM 1257 N N . MET A 1 155 ? 9.483 1.961 -3.559 1.00 59.88 155 MET A N 1
ATOM 1258 C CA . MET A 1 155 ? 8.047 1.653 -3.394 1.00 59.88 155 MET A CA 1
ATOM 1259 C C . MET A 1 155 ? 7.527 0.716 -4.488 1.00 59.88 155 MET A C 1
ATOM 1261 O O . MET A 1 155 ? 6.751 -0.196 -4.225 1.00 59.88 155 MET A O 1
ATOM 1265 N N . LEU A 1 156 ? 7.983 0.917 -5.728 1.00 59.75 156 LEU A N 1
ATOM 1266 C CA . LEU A 1 156 ? 7.622 0.059 -6.858 1.00 59.75 156 LEU A CA 1
ATOM 1267 C C . LEU A 1 156 ? 8.254 -1.338 -6.773 1.00 59.75 156 LEU A C 1
ATOM 1269 O O . LEU A 1 156 ? 7.752 -2.276 -7.387 1.00 59.75 156 LEU A O 1
ATOM 1273 N N . ARG A 1 157 ? 9.363 -1.485 -6.038 1.00 57.81 157 ARG A N 1
ATOM 1274 C CA . ARG A 1 157 ? 10.071 -2.764 -5.869 1.00 57.81 157 ARG A CA 1
ATOM 1275 C C . ARG A 1 157 ? 9.529 -3.599 -4.722 1.00 57.81 157 ARG A C 1
ATOM 1277 O O . ARG A 1 157 ? 9.542 -4.821 -4.816 1.00 57.81 157 ARG A O 1
ATOM 1284 N N . THR A 1 158 ? 9.124 -2.962 -3.632 1.00 56.19 158 THR A N 1
ATOM 1285 C CA . THR A 1 158 ? 8.709 -3.635 -2.399 1.00 56.19 158 THR A CA 1
ATOM 1286 C C . THR A 1 158 ? 7.732 -2.758 -1.631 1.00 56.19 158 THR A C 1
ATOM 1288 O O . THR A 1 158 ? 7.886 -1.539 -1.617 1.00 56.19 158 THR A O 1
ATOM 1291 N N . ASN A 1 159 ? 6.780 -3.377 -0.929 1.00 54.41 159 ASN A N 1
ATOM 1292 C CA . ASN A 1 159 ? 5.940 -2.660 0.032 1.00 54.41 159 ASN A CA 1
ATOM 1293 C C . ASN A 1 159 ? 6.794 -1.930 1.091 1.00 54.41 159 ASN A C 1
ATOM 1295 O O . ASN A 1 159 ? 7.914 -2.376 1.372 1.00 54.41 159 ASN A O 1
ATOM 1299 N N . PRO A 1 160 ? 6.263 -0.858 1.714 1.00 55.62 160 PRO A N 1
ATOM 1300 C CA . PRO A 1 160 ? 6.941 -0.158 2.795 1.00 55.62 160 PRO A CA 1
ATOM 1301 C C . PRO A 1 160 ? 7.399 -1.134 3.882 1.00 55.62 160 PRO A C 1
ATOM 1303 O O . PRO A 1 160 ? 6.624 -1.945 4.392 1.00 55.62 160 PRO A O 1
ATOM 1306 N N . THR A 1 161 ? 8.680 -1.072 4.228 1.00 53.12 161 THR A N 1
ATOM 1307 C CA . THR A 1 161 ? 9.247 -1.852 5.329 1.00 53.12 161 THR A CA 1
ATOM 1308 C C . THR A 1 161 ? 9.132 -1.072 6.629 1.00 53.12 161 THR A C 1
ATOM 1310 O O . THR A 1 161 ? 9.251 0.154 6.634 1.00 53.12 161 THR A O 1
ATOM 1313 N N . LEU A 1 162 ? 8.970 -1.779 7.749 1.00 50.88 162 LEU A N 1
ATOM 1314 C CA . LEU A 1 162 ? 9.070 -1.170 9.074 1.00 50.88 162 LEU A CA 1
ATOM 1315 C C . LEU A 1 162 ? 10.406 -0.426 9.198 1.00 50.88 162 LEU A C 1
ATOM 1317 O O . LEU A 1 162 ? 11.452 -0.945 8.802 1.00 50.88 162 LEU A O 1
ATOM 1321 N N . SER A 1 163 ? 10.375 0.793 9.739 1.00 43.56 163 SER A N 1
ATOM 1322 C CA . SER A 1 163 ? 11.613 1.518 10.037 1.00 43.56 163 SER A CA 1
ATOM 1323 C C . SER A 1 163 ? 12.451 0.709 11.040 1.00 43.56 163 SER A C 1
ATOM 1325 O O . SER A 1 163 ? 11.881 0.146 11.978 1.00 43.56 163 SER A O 1
ATOM 1327 N N . PRO A 1 164 ? 13.783 0.615 10.868 1.00 34.38 164 PRO A N 1
ATOM 1328 C CA . PRO A 1 164 ? 14.620 -0.184 11.754 1.00 34.38 164 PRO A CA 1
ATOM 1329 C C . PRO A 1 164 ? 14.560 0.343 13.194 1.00 34.38 164 PRO A C 1
ATOM 1331 O O . PRO A 1 164 ? 14.586 1.553 13.419 1.00 34.38 164 PRO A O 1
ATOM 1334 N N . ALA A 1 165 ? 14.546 -0.578 14.162 1.00 32.53 165 ALA A N 1
ATOM 1335 C CA . ALA A 1 165 ? 14.376 -0.326 15.600 1.00 32.53 165 ALA A CA 1
ATOM 1336 C C . ALA A 1 165 ? 15.395 0.650 16.236 1.00 32.53 165 ALA A C 1
ATOM 1338 O O . ALA A 1 165 ? 15.196 1.091 17.360 1.00 32.53 165 ALA A O 1
ATOM 1339 N N . ASN A 1 166 ? 16.471 1.003 15.523 1.00 27.94 166 ASN A N 1
ATOM 1340 C CA . ASN A 1 166 ? 17.552 1.871 16.004 1.00 27.94 166 ASN A CA 1
ATOM 1341 C C . ASN A 1 166 ? 17.651 3.210 15.248 1.00 27.94 166 ASN A C 1
ATOM 1343 O O . ASN A 1 166 ? 18.620 3.947 15.436 1.00 27.94 166 ASN A O 1
ATOM 1347 N N . ALA A 1 167 ? 16.699 3.536 14.367 1.00 31.39 167 ALA A N 1
ATOM 1348 C CA . ALA A 1 167 ? 16.665 4.856 13.746 1.00 31.39 167 ALA A CA 1
ATOM 1349 C C . ALA A 1 167 ? 16.197 5.891 14.779 1.00 31.39 167 ALA A C 1
ATOM 1351 O O . ALA A 1 167 ? 15.051 5.860 15.228 1.00 31.39 167 ALA A O 1
ATOM 1352 N N . ILE A 1 168 ? 17.088 6.815 15.146 1.00 27.34 168 ILE A N 1
ATOM 1353 C CA . ILE A 1 168 ? 16.762 7.989 15.960 1.00 27.34 168 ILE A CA 1
ATOM 1354 C C . ILE A 1 168 ? 15.788 8.854 15.145 1.00 27.34 168 ILE A C 1
ATOM 1356 O O . ILE A 1 168 ? 16.190 9.674 14.325 1.00 27.34 168 ILE A O 1
ATOM 1360 N N . ASN A 1 169 ? 14.488 8.622 15.326 1.00 36.81 169 ASN A N 1
ATOM 1361 C CA . ASN A 1 169 ? 13.418 9.399 14.712 1.00 36.81 169 ASN A CA 1
ATOM 1362 C C . ASN A 1 169 ? 13.146 10.636 15.571 1.00 36.81 169 ASN A C 1
ATOM 1364 O O . ASN A 1 169 ? 12.166 10.696 16.306 1.00 36.81 169 ASN A O 1
ATOM 1368 N N . THR A 1 170 ? 13.995 11.652 15.456 1.00 28.47 170 THR A N 1
ATOM 1369 C CA . THR A 1 170 ? 13.846 12.964 16.114 1.00 28.47 170 THR A CA 1
ATOM 1370 C C . THR A 1 170 ? 12.641 13.793 15.628 1.00 28.47 170 THR A C 1
ATOM 1372 O O . THR A 1 170 ? 12.586 14.991 15.879 1.00 28.47 170 THR A O 1
ATOM 1375 N N . GLY A 1 171 ? 11.647 13.185 14.965 1.00 33.16 171 GLY A N 1
ATOM 1376 C CA . GLY A 1 171 ? 10.468 13.890 14.445 1.00 33.16 171 GLY A CA 1
ATOM 1377 C C . GLY A 1 171 ? 9.175 13.079 14.309 1.00 33.16 171 GLY A C 1
ATOM 1378 O O . GLY A 1 171 ? 8.213 13.608 13.766 1.00 33.16 171 GLY A O 1
ATOM 1379 N N . LYS A 1 172 ? 9.105 11.820 14.772 1.00 42.88 172 LYS A N 1
ATOM 1380 C CA . LYS A 1 172 ? 7.860 11.027 14.732 1.00 42.88 172 LYS A CA 1
ATOM 1381 C C . LYS A 1 172 ? 7.382 10.728 16.146 1.00 42.88 172 LYS A C 1
ATOM 1383 O O . LYS A 1 172 ? 7.958 9.899 16.839 1.00 42.88 172 LYS A O 1
ATOM 1388 N N . SER A 1 173 ? 6.317 11.400 16.565 1.00 39.81 173 SER A N 1
ATOM 1389 C CA . SER A 1 173 ? 5.713 11.273 17.897 1.00 39.81 173 SER A CA 1
ATOM 1390 C C . SER A 1 173 ? 4.780 10.063 18.061 1.00 39.81 173 SER A C 1
ATOM 1392 O O . SER A 1 173 ? 4.057 10.007 19.049 1.00 39.81 173 SER A O 1
ATOM 1394 N N . SER A 1 174 ? 4.772 9.112 17.117 1.00 46.00 174 SER A N 1
ATOM 1395 C CA . SER A 1 174 ? 3.699 8.110 16.987 1.00 46.00 174 SER A CA 1
ATOM 1396 C C . SER A 1 174 ? 4.205 6.671 16.762 1.00 46.00 174 SER A C 1
ATOM 1398 O O . SER A 1 174 ? 3.668 5.951 15.936 1.00 46.00 174 SER A O 1
ATOM 1400 N N . GLY A 1 175 ? 5.231 6.212 17.485 1.00 50.75 175 GLY A N 1
ATOM 1401 C CA . GLY A 1 175 ? 5.594 4.781 17.527 1.00 50.75 175 GLY A CA 1
ATOM 1402 C C . GLY A 1 175 ? 6.184 4.160 16.243 1.00 50.75 175 GLY A C 1
ATOM 1403 O O . GLY A 1 175 ? 6.502 4.843 15.272 1.00 50.75 175 GLY A O 1
ATOM 1404 N N . TYR A 1 176 ? 6.407 2.841 16.282 1.00 67.00 176 TYR A N 1
ATOM 1405 C CA . TYR A 1 176 ? 7.010 2.038 15.213 1.00 67.00 176 TYR A CA 1
ATOM 1406 C C . TYR A 1 176 ? 5.922 1.397 14.346 1.00 67.00 176 TYR A C 1
ATOM 1408 O O . TYR A 1 176 ? 5.355 0.391 14.753 1.00 67.00 176 TYR A O 1
ATOM 1416 N N . GLY A 1 177 ? 5.668 1.901 13.138 1.00 72.44 177 GLY A N 1
ATOM 1417 C CA . GLY A 1 177 ? 4.706 1.291 12.214 1.00 72.44 177 GLY A CA 1
ATOM 1418 C C . GLY A 1 177 ? 4.795 1.839 10.790 1.00 72.44 177 GLY A C 1
ATOM 1419 O O . GLY A 1 177 ? 5.672 2.645 10.471 1.00 72.44 177 GLY A O 1
ATOM 1420 N N . ILE A 1 178 ? 3.900 1.369 9.924 1.00 80.38 178 ILE A N 1
ATOM 1421 C CA . ILE A 1 178 ? 3.650 1.929 8.591 1.00 80.38 178 ILE A CA 1
ATOM 1422 C C . ILE A 1 178 ? 2.417 2.821 8.713 1.00 80.38 178 ILE A C 1
ATOM 1424 O O . ILE A 1 178 ? 1.364 2.357 9.152 1.00 80.38 178 ILE A O 1
ATOM 1428 N N . HIS A 1 179 ? 2.575 4.092 8.356 1.00 83.56 179 HIS A N 1
ATOM 1429 C CA . HIS A 1 179 ? 1.596 5.137 8.626 1.00 83.56 179 HIS A CA 1
ATOM 1430 C C . HIS A 1 179 ? 0.850 5.531 7.354 1.00 83.56 179 HIS A C 1
ATOM 1432 O O . HIS A 1 179 ? 1.446 5.740 6.291 1.00 83.56 179 HIS A O 1
ATOM 1438 N N . PHE A 1 180 ? -0.463 5.650 7.488 1.00 86.69 180 PHE A N 1
ATOM 1439 C CA . PHE A 1 180 ? -1.371 6.035 6.426 1.00 86.69 180 PHE A CA 1
ATOM 1440 C C . PHE A 1 180 ? -2.356 7.094 6.913 1.00 86.69 180 PHE A C 1
ATOM 1442 O O . PHE A 1 180 ? -2.653 7.175 8.102 1.00 86.69 180 PHE A O 1
ATOM 1449 N N . VAL A 1 181 ? -2.898 7.884 5.990 1.00 87.69 181 VAL A N 1
ATOM 1450 C CA . VAL A 1 181 ? -3.879 8.935 6.284 1.00 87.69 181 VAL A CA 1
ATOM 1451 C C . VAL A 1 181 ? -5.091 8.838 5.363 1.00 87.69 181 VAL A C 1
ATOM 1453 O O . VAL A 1 181 ? -4.990 8.408 4.212 1.00 87.69 181 VAL A O 1
ATOM 1456 N N . ASP A 1 182 ? -6.252 9.243 5.874 1.00 86.62 182 ASP A N 1
ATOM 1457 C CA . ASP A 1 182 ? -7.520 9.249 5.131 1.00 86.62 182 ASP A CA 1
ATOM 1458 C C . ASP A 1 182 ? -7.691 10.469 4.220 1.00 86.62 182 ASP A C 1
ATOM 1460 O O . ASP A 1 182 ? -8.465 10.429 3.265 1.00 86.62 182 ASP A O 1
ATOM 1464 N N . GLN A 1 183 ? -6.958 11.543 4.495 1.00 79.00 183 GLN A N 1
ATOM 1465 C CA . GLN A 1 183 ? -7.050 12.794 3.756 1.00 79.00 183 GLN A CA 1
ATOM 1466 C C . GLN A 1 183 ? -5.792 13.074 2.943 1.00 79.00 183 GLN A C 1
ATOM 1468 O O . GLN A 1 183 ? -4.658 12.832 3.369 1.00 79.00 183 GLN A O 1
ATOM 1473 N N . PHE A 1 184 ? -5.999 13.664 1.776 1.00 73.81 184 PHE A N 1
ATOM 1474 C CA . PHE A 1 184 ? -4.940 14.208 0.944 1.00 73.81 184 PHE A CA 1
ATOM 1475 C C . PHE A 1 184 ? -4.280 15.436 1.607 1.00 73.81 184 PHE A C 1
ATOM 1477 O O . PHE A 1 184 ? -4.895 16.129 2.412 1.00 73.81 184 PHE A O 1
ATOM 1484 N N . SER A 1 185 ? -2.983 15.672 1.376 1.00 63.41 185 SER A N 1
ATOM 1485 C CA . SER A 1 185 ? -2.350 16.967 1.694 1.00 63.41 185 SER A CA 1
ATOM 1486 C C . SER A 1 185 ? -1.255 17.241 0.701 1.00 63.41 185 SER A C 1
ATOM 1488 O O . SER A 1 185 ? -0.345 16.434 0.535 1.00 63.41 185 SER A O 1
ATOM 1490 N N . HIS A 1 186 ? -1.360 18.429 0.134 1.00 58.12 186 HIS A N 1
ATOM 1491 C CA . HIS A 1 186 ? -0.349 19.089 -0.655 1.00 58.12 186 HIS A CA 1
ATOM 1492 C C . HIS A 1 186 ? 0.098 20.345 0.119 1.00 58.12 186 HIS A C 1
ATOM 1494 O O . HIS A 1 186 ? -0.310 21.459 -0.178 1.00 58.12 186 HIS A O 1
ATOM 1500 N N . SER A 1 187 ? 0.795 20.128 1.240 1.00 45.50 187 SER A N 1
ATOM 1501 C CA . SER A 1 187 ? 1.479 21.117 2.100 1.00 45.50 187 SER A CA 1
ATOM 1502 C C . SER A 1 187 ? 2.719 21.807 1.498 1.00 45.50 187 SER A C 1
ATOM 1504 O O . SER A 1 187 ? 3.751 21.132 1.528 1.00 45.50 187 SER A O 1
ATOM 1506 N N . PRO A 1 188 ? 2.731 23.089 1.051 1.00 40.12 188 PRO A N 1
ATOM 1507 C CA . PRO A 1 188 ? 3.967 23.791 0.678 1.00 40.12 188 PRO A CA 1
ATOM 1508 C C . PRO A 1 188 ? 4.877 24.141 1.870 1.00 40.12 188 PRO A C 1
ATOM 1510 O O . PRO A 1 188 ? 6.091 24.232 1.702 1.00 40.12 188 PRO A O 1
ATOM 1513 N N . GLU A 1 189 ? 4.334 24.318 3.086 1.00 41.31 189 GLU A N 1
ATOM 1514 C CA . GLU A 1 189 ? 5.137 24.633 4.295 1.00 41.31 189 GLU A CA 1
ATOM 1515 C C . GLU A 1 189 ? 6.178 23.549 4.598 1.00 41.31 189 GLU A C 1
ATOM 1517 O O . GLU A 1 189 ? 7.239 23.773 5.174 1.00 41.31 189 GLU A O 1
ATOM 1522 N N . ASP A 1 190 ? 5.877 22.367 4.109 1.00 37.59 190 ASP A N 1
ATOM 1523 C CA . ASP A 1 190 ? 6.455 21.089 4.445 1.00 37.59 190 ASP A CA 1
ATOM 1524 C C . ASP A 1 190 ? 7.379 20.651 3.256 1.00 37.59 190 ASP A C 1
ATOM 1526 O O . ASP A 1 190 ? 8.152 19.699 3.363 1.00 37.59 190 ASP A O 1
ATOM 1530 N N . ALA A 1 191 ? 7.360 21.414 2.140 1.00 36.44 191 ALA A N 1
ATOM 1531 C CA . ALA A 1 191 ? 8.299 21.394 1.004 1.00 36.44 191 ALA A CA 1
ATOM 1532 C C . ALA A 1 191 ? 9.464 22.401 1.164 1.00 36.44 191 ALA A C 1
ATOM 1534 O O . ALA A 1 191 ? 10.464 22.342 0.447 1.00 36.44 191 ALA A O 1
ATOM 1535 N N . SER A 1 192 ? 9.362 23.331 2.122 1.00 35.31 192 SER A N 1
ATOM 1536 C CA . SER A 1 192 ? 10.395 24.345 2.390 1.00 35.31 192 SER A CA 1
ATOM 1537 C C . SER A 1 192 ? 11.636 23.791 3.110 1.00 35.31 192 SER A C 1
ATOM 1539 O O . SER A 1 192 ? 12.683 24.442 3.148 1.00 35.31 192 SER A O 1
ATOM 1541 N N . GLN A 1 193 ? 11.552 22.572 3.653 1.00 37.34 193 GLN A N 1
ATOM 1542 C CA . GLN A 1 193 ? 12.656 21.898 4.327 1.00 37.34 193 GLN A CA 1
ATOM 1543 C C . GLN A 1 193 ? 13.141 20.712 3.492 1.00 37.34 193 GLN A C 1
ATOM 1545 O O . GLN A 1 193 ? 12.569 19.632 3.556 1.00 37.34 193 GLN A O 1
ATOM 1550 N N . GLN A 1 194 ? 14.278 20.919 2.820 1.00 37.56 194 GLN A N 1
ATOM 1551 C CA . GLN A 1 194 ? 15.098 19.944 2.079 1.00 37.56 194 GLN A CA 1
ATOM 1552 C C . GLN A 1 194 ? 14.799 19.871 0.580 1.00 37.56 194 GLN A C 1
ATOM 1554 O O . GLN A 1 194 ? 13.830 19.281 0.122 1.00 37.56 194 GLN A O 1
ATOM 1559 N N . GLY A 1 195 ? 15.703 20.488 -0.183 1.00 34.59 195 GLY A N 1
ATOM 1560 C CA . GLY A 1 195 ? 15.643 20.565 -1.633 1.00 34.59 195 GLY A CA 1
ATOM 1561 C C . GLY A 1 195 ? 15.612 19.206 -2.338 1.00 34.59 195 GLY A C 1
ATOM 1562 O O . GLY A 1 195 ? 16.326 18.279 -1.966 1.00 34.59 195 GLY A O 1
ATOM 1563 N N . GLN A 1 196 ? 14.839 19.208 -3.427 1.00 40.84 196 GLN A N 1
ATOM 1564 C CA . GLN A 1 196 ? 14.737 18.226 -4.513 1.00 40.84 196 GLN A CA 1
ATOM 1565 C C . GLN A 1 196 ? 14.092 16.866 -4.187 1.00 40.84 196 GLN A C 1
ATOM 1567 O O . GLN A 1 196 ? 14.765 15.946 -3.734 1.00 40.84 196 GLN A O 1
ATOM 1572 N N . ALA A 1 197 ? 12.833 16.680 -4.614 1.00 38.16 197 ALA A N 1
ATOM 1573 C CA . ALA A 1 197 ? 12.477 15.911 -5.825 1.00 38.16 197 ALA A CA 1
ATOM 1574 C C . ALA A 1 197 ? 10.941 15.844 -6.021 1.00 38.16 197 ALA A C 1
ATOM 1576 O O . ALA A 1 197 ? 10.249 15.390 -5.122 1.00 38.16 197 ALA A O 1
ATOM 1577 N N . ASN A 1 198 ? 10.449 16.270 -7.197 1.00 48.75 198 ASN A N 1
ATOM 1578 C CA . ASN A 1 198 ? 9.081 16.137 -7.747 1.00 48.75 198 ASN A CA 1
ATOM 1579 C C . ASN A 1 198 ? 7.967 15.671 -6.782 1.00 48.75 198 ASN A C 1
ATOM 1581 O O . ASN A 1 198 ? 7.711 14.473 -6.648 1.00 48.75 198 ASN A O 1
ATOM 1585 N N . GLU A 1 199 ? 7.248 16.649 -6.225 1.00 55.03 199 GLU A N 1
ATOM 1586 C CA . GLU A 1 199 ? 6.021 16.515 -5.413 1.00 55.03 199 GLU A CA 1
ATOM 1587 C C . GLU A 1 199 ? 4.793 16.048 -6.235 1.00 55.03 199 GLU A C 1
ATOM 1589 O O . GLU A 1 199 ? 3.695 15.909 -5.702 1.00 55.03 199 GLU A O 1
ATOM 1594 N N . ASP A 1 200 ? 4.954 15.779 -7.534 1.00 70.25 200 ASP A N 1
ATOM 1595 C CA . ASP A 1 200 ? 3.832 15.541 -8.447 1.00 70.25 200 ASP A CA 1
ATOM 1596 C C . ASP A 1 200 ? 3.162 14.178 -8.267 1.00 70.25 200 ASP A C 1
ATOM 1598 O O . ASP A 1 200 ? 2.105 13.958 -8.843 1.00 70.25 200 ASP A O 1
ATOM 1602 N N . TYR A 1 201 ? 3.764 13.230 -7.547 1.00 77.06 201 TYR A N 1
ATOM 1603 C CA . TYR A 1 201 ? 3.232 11.872 -7.427 1.00 77.06 201 TYR A CA 1
ATOM 1604 C C . TYR A 1 201 ? 2.858 11.546 -5.983 1.00 77.06 201 TYR A C 1
ATOM 1606 O O . TYR A 1 201 ? 3.573 11.898 -5.052 1.00 77.06 201 TYR A O 1
ATOM 1614 N N . LEU A 1 202 ? 1.751 10.828 -5.793 1.00 80.62 202 LEU A N 1
ATOM 1615 C CA . LEU A 1 202 ? 1.283 10.310 -4.505 1.00 80.62 202 LEU A CA 1
ATOM 1616 C C . LEU A 1 202 ? 0.803 8.865 -4.636 1.00 80.62 202 LEU A C 1
ATOM 1618 O O . LEU A 1 202 ? 0.462 8.411 -5.724 1.00 80.62 202 LEU A O 1
ATOM 1622 N N . ALA A 1 203 ? 0.791 8.126 -3.530 1.00 86.31 203 ALA A N 1
ATOM 1623 C CA . ALA A 1 203 ? 0.490 6.699 -3.526 1.00 86.31 203 ALA A CA 1
ATOM 1624 C C . ALA A 1 203 ? -0.741 6.376 -2.671 1.00 86.31 203 ALA A C 1
ATOM 1626 O O . ALA A 1 203 ? -0.817 6.770 -1.504 1.00 86.31 203 ALA A O 1
ATOM 1627 N N . ILE A 1 204 ? -1.665 5.603 -3.244 1.00 90.81 204 ILE A N 1
ATOM 1628 C CA . ILE A 1 204 ? -2.810 5.016 -2.546 1.00 90.81 204 ILE A CA 1
ATOM 1629 C C . ILE A 1 204 ? -2.545 3.527 -2.353 1.00 90.81 204 ILE A C 1
ATOM 1631 O O . ILE A 1 204 ? -2.330 2.778 -3.314 1.00 90.81 204 ILE A O 1
ATOM 1635 N N . TYR A 1 205 ? -2.614 3.097 -1.102 1.00 92.69 205 TYR A N 1
ATOM 1636 C CA . TYR A 1 205 ? -2.490 1.706 -0.699 1.00 92.69 205 TYR A CA 1
ATOM 1637 C C . TYR A 1 205 ? -3.852 1.142 -0.321 1.00 92.69 205 TYR A C 1
ATOM 1639 O O . TYR A 1 205 ? -4.680 1.834 0.267 1.00 92.69 205 TYR A O 1
ATOM 1647 N N . GLU A 1 206 ? -4.061 -0.138 -0.607 1.00 95.56 206 GLU A N 1
ATOM 1648 C CA . GLU A 1 206 ? -5.063 -0.919 0.107 1.00 95.56 206 GLU A CA 1
ATOM 1649 C C . GLU A 1 206 ? -4.436 -1.406 1.410 1.00 95.56 206 GLU A C 1
ATOM 1651 O O . GLU A 1 206 ? -3.378 -2.038 1.391 1.00 95.56 206 GLU A O 1
ATOM 1656 N N . VAL A 1 207 ? -5.075 -1.087 2.533 1.00 95.94 207 VAL A N 1
ATOM 1657 C CA . VAL A 1 207 ? -4.556 -1.354 3.873 1.00 95.94 207 VAL A CA 1
ATOM 1658 C C . VAL A 1 207 ? -5.562 -2.186 4.647 1.00 95.94 207 VAL A C 1
ATOM 1660 O O . VAL A 1 207 ? -6.717 -1.802 4.806 1.00 95.94 207 VAL A O 1
ATOM 1663 N N . HIS A 1 208 ? -5.122 -3.331 5.149 1.00 97.38 208 HIS A N 1
ATOM 1664 C CA . HIS A 1 208 ? -5.863 -4.143 6.091 1.00 97.38 208 HIS A CA 1
ATOM 1665 C C . HIS A 1 208 ? -5.811 -3.510 7.482 1.00 97.38 208 HIS A C 1
ATOM 1667 O O . HIS A 1 208 ? -4.769 -3.518 8.140 1.00 97.38 208 HIS A O 1
ATOM 1673 N N . VAL A 1 209 ? -6.951 -2.970 7.912 1.00 96.31 209 VAL A N 1
ATOM 1674 C CA . VAL A 1 209 ? -7.091 -2.293 9.207 1.00 96.31 209 VAL A CA 1
ATOM 1675 C C . VAL A 1 209 ? -7.758 -3.174 10.261 1.00 96.31 209 VAL A C 1
ATOM 1677 O O . VAL A 1 209 ? -7.536 -2.938 11.442 1.00 96.31 209 VAL A O 1
ATOM 1680 N N . GLY A 1 210 ? -8.549 -4.169 9.843 1.00 96.94 210 GLY A N 1
ATOM 1681 C CA . GLY A 1 210 ? -9.191 -5.127 10.748 1.00 96.94 210 GLY A CA 1
ATOM 1682 C C . GLY A 1 210 ? -9.928 -4.463 11.917 1.00 96.94 210 GLY A C 1
ATOM 1683 O O . GLY A 1 210 ? -10.598 -3.440 11.725 1.00 96.94 210 GLY A O 1
ATOM 1684 N N . GLU A 1 211 ? -9.801 -5.048 13.107 1.00 96.19 211 GLU A N 1
ATOM 1685 C CA . GLU A 1 211 ? -10.195 -4.407 14.363 1.00 96.19 211 GLU A CA 1
ATOM 1686 C C . GLU A 1 211 ? -9.148 -3.378 14.788 1.00 96.19 211 GLU A C 1
ATOM 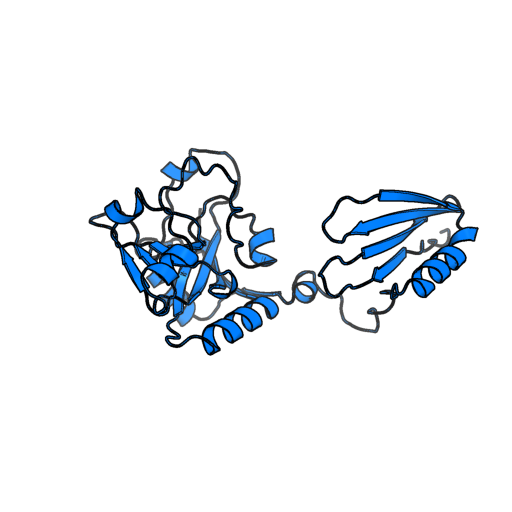1688 O O . GLU A 1 211 ? -7.946 -3.649 14.843 1.00 96.19 211 GLU A O 1
ATOM 1693 N N . GLN A 1 212 ? -9.605 -2.172 15.107 1.00 93.88 212 GLN A N 1
ATOM 1694 C CA . GLN A 1 212 ? -8.726 -1.025 15.305 1.00 93.88 212 GLN A CA 1
ATOM 1695 C C . GLN A 1 212 ? -8.735 -0.613 16.771 1.00 93.88 212 GLN A C 1
ATOM 1697 O O . GLN A 1 212 ? -9.796 -0.351 17.338 1.00 93.88 212 GLN A O 1
ATOM 1702 N N . LEU A 1 213 ? -7.551 -0.488 17.369 1.00 90.88 213 LEU A N 1
ATOM 1703 C CA . LEU A 1 213 ? -7.418 0.221 18.632 1.00 90.88 213 LEU A CA 1
ATOM 1704 C C . LEU A 1 213 ? -7.516 1.719 18.344 1.00 90.88 213 LEU A C 1
ATOM 1706 O O . LEU A 1 213 ? -6.620 2.300 17.726 1.00 90.88 213 LEU A O 1
ATOM 1710 N N . GLU A 1 214 ? -8.609 2.336 18.775 1.00 91.06 214 GLU A N 1
ATOM 1711 C CA . GLU A 1 214 ? -8.804 3.774 18.635 1.00 91.06 214 GLU A CA 1
ATOM 1712 C C . GLU A 1 214 ? -8.086 4.525 19.762 1.00 91.06 214 GLU A C 1
ATOM 1714 O O . GLU A 1 214 ? -8.300 4.243 20.939 1.00 91.06 214 GLU A O 1
ATOM 1719 N N . LEU A 1 215 ? -7.240 5.486 19.390 1.00 84.88 215 LEU A N 1
ATOM 1720 C CA . LEU A 1 215 ? -6.501 6.353 20.306 1.00 84.88 215 LEU A CA 1
ATOM 1721 C C . LEU A 1 215 ? -6.624 7.814 19.869 1.00 84.88 215 LEU A C 1
ATOM 1723 O O . LEU A 1 215 ? -6.812 8.134 18.694 1.00 84.88 215 LEU A O 1
ATOM 1727 N N . SER A 1 216 ? -6.468 8.727 20.816 1.00 82.06 216 SER A N 1
ATOM 1728 C CA . SER A 1 216 ? -6.275 10.148 20.551 1.00 82.06 216 SER A CA 1
ATOM 1729 C C . SER A 1 216 ? -4.790 10.504 20.446 1.00 82.06 216 SER A C 1
ATOM 1731 O O . SER A 1 216 ? -3.914 9.809 20.961 1.00 82.06 216 SER A O 1
ATOM 1733 N N . GLN A 1 217 ? -4.495 11.662 19.853 1.00 72.56 217 GLN A N 1
ATOM 1734 C CA . GLN A 1 217 ? -3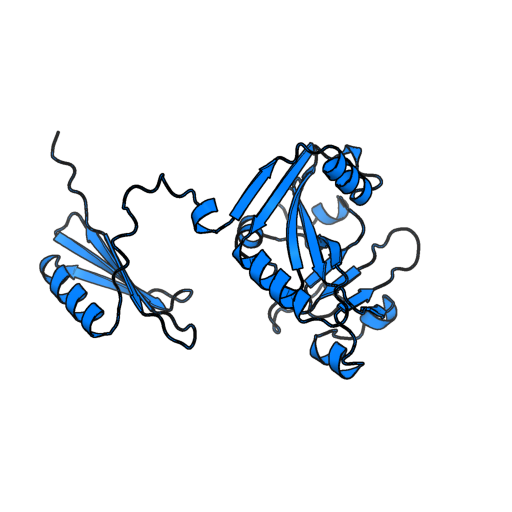.129 12.197 19.794 1.00 72.56 217 GLN A CA 1
ATOM 1735 C C . GLN A 1 217 ? -2.432 12.300 21.155 1.00 72.56 217 GLN A C 1
ATOM 1737 O O . GLN A 1 217 ? -1.220 12.147 21.255 1.00 72.56 217 GLN A O 1
ATOM 1742 N N . GLN A 1 218 ? -3.176 12.605 22.217 1.00 72.19 218 GLN A N 1
ATOM 1743 C CA . GLN A 1 218 ? -2.583 12.742 23.547 1.00 72.19 218 GLN A CA 1
ATOM 1744 C C . GLN A 1 218 ? -2.111 11.392 24.092 1.00 72.19 218 GLN A C 1
ATOM 1746 O O . GLN A 1 218 ? -1.082 11.335 24.758 1.00 72.19 218 GLN A O 1
ATOM 1751 N N . GLU A 1 219 ? -2.818 10.313 23.760 1.00 70.75 219 GLU A N 1
ATOM 1752 C CA . GLU A 1 219 ? -2.494 8.960 24.213 1.00 70.75 219 GLU A CA 1
ATOM 1753 C C . GLU A 1 219 ? -1.256 8.395 23.514 1.00 70.75 219 GLU A C 1
ATOM 1755 O O . GLU A 1 219 ? -0.524 7.615 24.119 1.00 70.75 219 GLU A O 1
ATOM 1760 N N . ILE A 1 220 ? -0.971 8.816 22.276 1.00 68.88 220 ILE A N 1
ATOM 1761 C CA . ILE A 1 220 ? 0.199 8.322 21.532 1.00 68.88 220 ILE A CA 1
ATOM 1762 C C . ILE A 1 220 ? 1.481 9.123 21.801 1.00 68.88 220 ILE A C 1
ATOM 1764 O O . ILE A 1 220 ? 2.571 8.587 21.633 1.00 68.88 220 ILE A O 1
ATOM 1768 N N . ARG A 1 221 ? 1.379 10.366 22.300 1.00 62.50 221 ARG A N 1
ATOM 1769 C CA . ARG A 1 221 ? 2.532 11.262 22.560 1.00 62.50 221 ARG A CA 1
ATOM 1770 C C . ARG A 1 221 ? 3.595 10.690 23.499 1.00 62.50 221 ARG A C 1
ATOM 1772 O O . ARG A 1 221 ? 4.741 11.134 23.457 1.00 62.50 221 ARG A O 1
ATOM 1779 N N . HIS A 1 222 ? 3.223 9.746 24.357 1.00 57.12 222 HIS A N 1
ATOM 1780 C CA . HIS A 1 222 ? 4.113 9.156 25.361 1.00 57.12 222 HIS A CA 1
ATOM 1781 C C . HIS A 1 222 ? 4.196 7.630 25.263 1.00 57.12 222 HIS A C 1
ATOM 1783 O O . HIS A 1 222 ? 4.742 6.987 26.158 1.00 57.12 222 HIS A O 1
ATOM 1789 N N . VAL A 1 223 ? 3.666 7.042 24.186 1.00 59.19 223 VAL A N 1
ATOM 1790 C CA . VAL A 1 223 ? 3.591 5.590 24.018 1.00 59.19 223 VAL A CA 1
ATOM 1791 C C . VAL A 1 223 ? 4.309 5.187 22.739 1.00 59.19 223 VAL A C 1
ATOM 1793 O O . VAL A 1 223 ? 3.967 5.621 21.641 1.00 59.19 223 VAL A O 1
ATOM 1796 N N . GLN A 1 224 ? 5.290 4.295 22.867 1.00 64.94 224 GLN A N 1
ATOM 1797 C CA . GLN A 1 224 ? 5.834 3.598 21.708 1.00 64.94 224 GLN A CA 1
ATOM 1798 C C . GLN A 1 224 ? 4.841 2.524 21.275 1.00 64.94 224 GLN A C 1
ATOM 1800 O O . GLN A 1 224 ? 4.783 1.444 21.856 1.00 64.94 224 GLN A O 1
ATOM 1805 N N . LEU A 1 225 ? 4.037 2.832 20.264 1.00 66.38 225 LEU A N 1
ATOM 1806 C CA . LEU A 1 225 ? 3.155 1.844 19.663 1.00 66.38 225 LEU A CA 1
ATOM 1807 C C . LEU A 1 225 ? 3.980 0.859 18.828 1.00 66.38 225 LEU A C 1
ATOM 1809 O O . LEU A 1 225 ? 4.754 1.265 17.962 1.00 66.38 225 LEU A O 1
ATOM 1813 N N . THR A 1 226 ? 3.834 -0.431 19.114 1.00 70.25 226 THR A N 1
ATOM 1814 C CA . THR A 1 226 ? 4.459 -1.542 18.386 1.00 70.25 226 THR A CA 1
ATOM 1815 C C . THR A 1 226 ? 3.448 -2.677 18.235 1.00 70.25 226 THR A C 1
ATOM 1817 O O . THR A 1 226 ? 2.428 -2.702 18.930 1.00 70.25 226 THR A O 1
ATOM 1820 N N . SER A 1 227 ? 3.750 -3.666 17.384 1.00 72.12 227 SER A N 1
ATOM 1821 C CA . SER A 1 227 ? 2.914 -4.872 17.286 1.00 72.12 227 SER A CA 1
ATOM 1822 C C . SER A 1 227 ? 2.755 -5.586 18.632 1.00 72.12 227 SER A C 1
ATOM 1824 O O . SER A 1 227 ? 1.696 -6.160 18.877 1.00 72.12 227 SER A O 1
ATOM 1826 N N . ASP A 1 228 ? 3.785 -5.585 19.479 1.00 69.31 228 ASP A N 1
ATOM 1827 C CA . ASP A 1 228 ? 3.755 -6.284 20.766 1.00 69.31 228 ASP A CA 1
ATOM 1828 C C . ASP A 1 228 ? 2.893 -5.534 21.779 1.00 69.31 228 ASP A C 1
ATOM 1830 O O . ASP A 1 228 ? 2.102 -6.147 22.490 1.00 69.31 228 ASP A O 1
ATOM 1834 N N . VAL A 1 229 ? 2.974 -4.198 21.786 1.00 70.50 229 VAL A N 1
ATOM 1835 C CA . VAL A 1 229 ? 2.110 -3.351 22.620 1.00 70.50 229 VAL A CA 1
ATOM 1836 C C . VAL A 1 229 ? 0.643 -3.515 22.227 1.00 70.50 229 VAL A C 1
ATOM 1838 O O . VAL A 1 229 ? -0.216 -3.584 23.106 1.00 70.50 229 VAL A O 1
ATOM 1841 N N . LEU A 1 230 ? 0.353 -3.620 20.926 1.00 76.44 230 LEU A N 1
ATOM 1842 C CA . LEU A 1 230 ? -1.007 -3.846 20.440 1.00 76.44 230 LEU A CA 1
ATOM 1843 C C . LEU A 1 230 ? -1.557 -5.190 20.941 1.00 76.44 230 LEU A C 1
ATOM 1845 O O . LEU A 1 230 ? -2.611 -5.219 21.570 1.00 76.44 230 LEU A O 1
ATOM 1849 N N . LYS A 1 231 ? -0.792 -6.276 20.762 1.00 74.75 231 LYS A N 1
ATOM 1850 C CA . LYS A 1 231 ? -1.173 -7.626 21.211 1.00 74.75 231 LYS A CA 1
ATOM 1851 C C . LYS A 1 231 ? -1.272 -7.754 22.729 1.00 74.75 231 LYS A C 1
ATOM 1853 O O . LYS A 1 231 ? -2.107 -8.512 23.210 1.00 74.75 231 LYS A O 1
ATOM 1858 N N . TYR A 1 232 ? -0.423 -7.041 23.472 1.00 72.94 232 TYR A N 1
ATOM 1859 C CA . TYR A 1 232 ? -0.480 -7.002 24.933 1.00 72.94 232 TYR A CA 1
ATOM 1860 C C . TYR A 1 232 ? -1.759 -6.324 25.432 1.00 72.94 232 TYR A C 1
ATOM 1862 O O . TYR A 1 232 ? -2.339 -6.777 26.414 1.00 72.94 232 TYR A O 1
ATOM 1870 N N . LYS A 1 233 ? -2.203 -5.247 24.765 1.00 75.38 233 LYS A N 1
ATOM 1871 C CA . LYS A 1 233 ? -3.473 -4.585 25.097 1.00 75.38 233 LYS A CA 1
ATOM 1872 C C . LYS A 1 233 ? -4.655 -5.500 24.821 1.00 75.38 233 LYS A C 1
ATOM 1874 O O . LYS A 1 233 ? -5.474 -5.702 25.708 1.00 75.38 233 LYS A O 1
ATOM 1879 N N . ASP A 1 234 ? -4.728 -6.023 23.603 1.00 78.12 234 ASP A N 1
ATOM 1880 C CA . ASP A 1 234 ? -5.674 -7.065 23.237 1.00 78.12 234 ASP A CA 1
ATOM 1881 C C . ASP A 1 234 ? -5.243 -7.727 21.926 1.00 78.12 234 ASP A C 1
ATOM 1883 O O . ASP A 1 234 ? -4.957 -7.066 20.927 1.00 78.12 234 ASP A O 1
ATOM 1887 N N . THR A 1 235 ? -5.247 -9.056 21.910 1.00 83.31 235 THR A N 1
ATOM 1888 C CA . THR A 1 235 ? -4.949 -9.853 20.715 1.00 83.31 235 THR A CA 1
ATOM 1889 C C . THR A 1 235 ? -5.980 -9.709 19.595 1.00 83.31 235 THR A C 1
ATOM 1891 O O . THR A 1 235 ? -5.731 -10.204 18.497 1.00 83.31 235 THR A O 1
ATOM 1894 N N . GLN A 1 236 ? -7.133 -9.081 19.855 1.00 89.00 236 GLN A N 1
ATOM 1895 C CA . GLN A 1 236 ? -8.148 -8.831 18.835 1.00 89.00 236 GLN A CA 1
ATOM 1896 C C . GLN A 1 236 ? -7.754 -7.734 17.843 1.00 89.00 236 GLN A C 1
ATOM 1898 O O . GLN A 1 236 ? -8.273 -7.748 16.735 1.00 89.00 236 GLN A O 1
ATOM 1903 N N . TYR A 1 237 ? -6.877 -6.798 18.222 1.00 90.81 237 TYR A N 1
ATOM 1904 C CA . TYR A 1 237 ? -6.572 -5.636 17.390 1.00 90.81 237 TYR A CA 1
ATOM 1905 C C . TYR A 1 237 ? -5.542 -5.940 16.298 1.00 90.81 237 TYR A C 1
ATOM 1907 O O . TYR A 1 237 ? -4.459 -6.467 16.560 1.00 90.81 237 TYR A O 1
ATOM 1915 N N . ASP A 1 238 ? -5.855 -5.496 15.084 1.00 92.75 238 ASP A N 1
ATOM 1916 C CA . ASP A 1 238 ? -5.028 -5.642 13.886 1.00 92.75 238 ASP A CA 1
ATOM 1917 C C . ASP A 1 238 ? -4.244 -4.357 13.561 1.00 92.75 238 ASP A C 1
ATOM 1919 O O . ASP A 1 238 ? -3.169 -4.402 12.951 1.00 92.75 238 ASP A O 1
ATOM 1923 N N . SER A 1 239 ? -4.767 -3.190 13.955 1.00 92.44 239 SER A N 1
ATOM 1924 C CA . SER A 1 239 ? -4.151 -1.885 13.680 1.00 92.44 239 SER A CA 1
ATOM 1925 C C . SER A 1 239 ? -4.485 -0.827 14.737 1.00 92.44 239 SER A C 1
ATOM 1927 O O . SER A 1 239 ? -5.292 -1.053 15.640 1.00 92.44 239 SER A O 1
ATOM 1929 N N . VAL A 1 240 ? -3.854 0.345 14.629 1.00 90.12 240 VAL A N 1
ATOM 1930 C CA . VAL A 1 240 ? -4.198 1.531 15.429 1.00 90.12 240 VAL A CA 1
ATOM 1931 C C . VAL A 1 240 ? -4.856 2.579 14.540 1.00 90.12 240 VAL A C 1
ATOM 1933 O O . VAL A 1 240 ? -4.377 2.861 13.441 1.00 90.12 240 VAL A O 1
ATOM 1936 N N . PHE A 1 241 ? -5.934 3.176 15.044 1.00 91.62 241 PHE A N 1
ATOM 1937 C CA . PHE A 1 241 ? -6.575 4.350 14.467 1.00 91.62 241 PHE A CA 1
ATOM 1938 C C . PHE A 1 241 ? -6.391 5.539 15.403 1.00 91.62 241 PHE A C 1
ATOM 1940 O O . PHE A 1 241 ? -6.895 5.540 16.524 1.00 91.62 241 PHE A O 1
ATOM 1947 N N . VAL A 1 242 ? -5.677 6.560 14.944 1.00 87.38 242 VAL A N 1
ATOM 1948 C CA . VAL A 1 242 ? -5.487 7.797 15.695 1.00 87.38 242 VAL A CA 1
ATOM 1949 C C . VAL A 1 242 ? -6.483 8.827 15.191 1.00 87.38 242 VAL A C 1
ATOM 1951 O O . VAL A 1 242 ? -6.345 9.367 14.088 1.00 87.38 242 VAL A O 1
ATOM 1954 N N . ARG A 1 243 ? -7.482 9.126 16.022 1.00 83.69 243 ARG A N 1
ATOM 1955 C CA . ARG A 1 243 ? -8.458 10.174 15.728 1.00 83.69 243 ARG A CA 1
ATOM 1956 C C . ARG A 1 243 ? -7.863 11.543 16.042 1.00 83.69 243 ARG A C 1
ATOM 1958 O O . ARG A 1 243 ? -7.420 11.803 17.165 1.00 83.69 243 ARG A O 1
ATOM 1965 N N . GLN A 1 244 ? -7.922 12.447 15.070 1.00 77.44 244 GLN A N 1
ATOM 1966 C CA . GLN A 1 244 ? -7.565 13.846 15.295 1.00 77.44 244 GLN A CA 1
ATOM 1967 C C . GLN A 1 244 ? -8.742 14.650 15.835 1.00 77.44 244 GLN A C 1
ATOM 1969 O O . GLN A 1 244 ? -9.902 14.396 15.506 1.00 77.44 244 GLN A O 1
ATOM 1974 N N . ARG A 1 245 ? -8.442 15.670 16.644 1.00 60.53 245 ARG A N 1
ATOM 1975 C CA . ARG A 1 245 ? -9.432 16.666 17.070 1.00 60.53 245 ARG A CA 1
ATOM 1976 C C . ARG A 1 245 ? -9.346 17.899 16.167 1.00 60.53 245 ARG A C 1
ATOM 1978 O O . ARG A 1 245 ? -8.266 18.444 16.000 1.00 60.53 245 ARG A O 1
ATOM 1985 N N . SER A 1 246 ? -10.506 18.328 15.663 1.00 55.56 246 SER A N 1
ATOM 1986 C CA . SER A 1 246 ? -10.827 19.618 15.020 1.00 55.56 246 SER A CA 1
ATOM 1987 C C . SER A 1 246 ? -9.916 20.167 13.902 1.00 55.56 246 SER A C 1
ATOM 1989 O O . SER A 1 246 ? -8.729 20.422 14.083 1.00 55.56 246 SER A O 1
ATOM 1991 N N . GLY A 1 247 ? -10.558 20.543 12.791 1.00 54.06 247 GLY A N 1
ATOM 1992 C CA . GLY A 1 247 ? -10.168 21.664 11.930 1.00 54.06 247 GLY A CA 1
ATOM 1993 C C . GLY A 1 247 ? -9.226 21.345 10.774 1.00 54.06 247 GLY A C 1
ATOM 1994 O O . GLY A 1 247 ? -9.562 21.668 9.641 1.00 54.06 247 GLY A O 1
ATOM 1995 N N . LEU A 1 248 ? -8.054 20.761 11.043 1.00 54.09 248 LEU A N 1
ATOM 1996 C CA . LEU A 1 248 ? -6.964 20.714 10.047 1.00 54.09 248 LEU A CA 1
ATOM 1997 C C . LEU A 1 248 ? -6.051 19.476 10.123 1.00 54.09 248 LEU A C 1
ATOM 1999 O O . LEU A 1 248 ? -5.156 19.333 9.294 1.00 54.09 248 LEU A O 1
ATOM 2003 N N . GLN A 1 249 ? -6.231 18.587 11.106 1.00 62.91 249 GLN A N 1
ATOM 2004 C CA . GLN A 1 249 ? -5.371 17.410 11.269 1.00 62.91 249 GLN A CA 1
ATOM 2005 C C . GLN A 1 249 ? -6.042 16.143 10.722 1.00 62.91 249 GLN A C 1
ATOM 2007 O O . GLN A 1 249 ? -7.221 15.897 10.974 1.00 62.91 249 GLN A O 1
ATOM 2012 N N . LYS A 1 250 ? -5.270 15.330 9.992 1.00 77.06 250 LYS A N 1
ATOM 2013 C CA . LYS A 1 250 ? -5.728 14.101 9.325 1.00 77.06 250 LYS A CA 1
ATOM 2014 C C . LYS A 1 250 ? -5.725 12.899 10.253 1.00 77.06 250 LYS A C 1
ATOM 2016 O O . LYS A 1 250 ? -4.760 12.721 11.002 1.00 77.06 250 LYS A O 1
ATOM 2021 N N . ASN A 1 251 ? -6.731 12.034 10.150 1.00 86.44 251 ASN A N 1
ATOM 2022 C CA . ASN A 1 251 ? -6.684 10.791 10.906 1.00 86.44 251 ASN A CA 1
ATOM 2023 C C . ASN A 1 251 ? -5.537 9.917 10.404 1.00 86.44 251 ASN A C 1
ATOM 2025 O O . ASN A 1 251 ? -5.214 9.910 9.214 1.00 86.44 251 ASN A O 1
ATOM 2029 N N . GLU A 1 252 ? -4.934 9.183 11.329 1.00 85.88 252 GLU A N 1
ATOM 2030 C CA . GLU A 1 252 ? -3.783 8.339 11.047 1.00 85.88 252 GLU A CA 1
ATOM 2031 C C . GLU A 1 252 ? -4.126 6.875 11.317 1.00 85.88 252 GLU A C 1
ATOM 2033 O O . GLU A 1 252 ? -4.793 6.530 12.293 1.00 85.88 252 GLU A O 1
ATOM 2038 N N . PHE A 1 253 ? -3.676 6.010 10.421 1.00 89.94 253 PHE A N 1
ATOM 2039 C CA . PHE A 1 253 ? -3.841 4.569 10.481 1.00 89.94 253 PHE A CA 1
ATOM 2040 C C . PHE A 1 253 ? -2.452 3.951 10.518 1.00 89.94 253 PHE A C 1
ATOM 2042 O O . PHE A 1 253 ? -1.626 4.229 9.648 1.00 89.94 253 PHE A O 1
ATOM 2049 N N . ILE A 1 254 ? -2.196 3.113 11.518 1.00 86.94 254 ILE A N 1
ATOM 2050 C CA . ILE A 1 254 ? -0.875 2.529 11.747 1.00 86.94 254 ILE A CA 1
ATOM 2051 C C . ILE A 1 254 ? -0.997 1.011 11.714 1.00 86.94 254 ILE A C 1
ATOM 2053 O O . ILE A 1 254 ? -1.733 0.420 12.509 1.00 86.94 254 ILE A O 1
ATOM 2057 N N . VAL A 1 255 ? -0.250 0.386 10.806 1.00 88.75 255 VAL A N 1
ATOM 2058 C CA . VAL A 1 255 ? -0.123 -1.074 10.703 1.00 88.75 255 VAL A CA 1
ATOM 2059 C C . VAL A 1 255 ? 1.307 -1.508 11.006 1.00 88.75 255 VAL A C 1
ATOM 2061 O O . VAL A 1 255 ? 2.257 -0.751 10.805 1.00 88.75 255 VAL A O 1
ATOM 2064 N N . TYR A 1 256 ? 1.473 -2.737 11.488 1.00 83.75 256 TYR A N 1
ATOM 2065 C CA . TYR A 1 256 ? 2.747 -3.211 12.045 1.00 83.75 256 TYR A CA 1
ATOM 2066 C C . TYR A 1 256 ? 3.354 -4.377 11.264 1.00 83.75 256 TYR A C 1
ATOM 2068 O O . TYR A 1 256 ? 4.378 -4.925 11.663 1.00 83.75 256 TYR A O 1
ATOM 2076 N N . ASN A 1 257 ? 2.747 -4.760 10.141 1.00 82.56 257 ASN A N 1
ATOM 2077 C CA . ASN A 1 257 ? 3.254 -5.789 9.248 1.00 82.56 257 ASN A CA 1
ATOM 2078 C C . ASN A 1 257 ? 3.166 -5.305 7.787 1.00 82.56 257 ASN A C 1
ATOM 2080 O O . ASN A 1 257 ? 2.079 -4.945 7.343 1.00 82.56 257 ASN A O 1
ATOM 2084 N N . PRO A 1 258 ? 4.259 -5.341 6.999 1.00 81.88 258 PRO A N 1
ATOM 2085 C CA . PRO A 1 258 ? 4.231 -4.986 5.574 1.00 81.88 258 PRO A CA 1
ATOM 2086 C C . PRO A 1 258 ? 3.224 -5.779 4.725 1.00 81.88 258 PRO A C 1
ATOM 2088 O O . PRO A 1 258 ? 2.804 -5.312 3.667 1.00 81.88 258 PRO A O 1
ATOM 2091 N N . ALA A 1 259 ? 2.821 -6.972 5.173 1.00 85.56 259 ALA A N 1
ATOM 2092 C CA . ALA A 1 259 ? 1.777 -7.771 4.537 1.00 85.56 259 ALA A CA 1
ATOM 2093 C C . ALA A 1 259 ? 0.355 -7.209 4.751 1.00 85.56 259 ALA A C 1
ATOM 2095 O O . ALA A 1 259 ? -0.574 -7.665 4.094 1.00 85.56 259 ALA A O 1
ATOM 2096 N N . GLN A 1 260 ? 0.172 -6.214 5.630 1.00 92.06 260 GLN A N 1
ATOM 2097 C CA . GLN A 1 260 ? -1.101 -5.512 5.842 1.00 92.06 260 GLN A CA 1
ATOM 2098 C C . GLN A 1 260 ? -1.381 -4.440 4.792 1.00 92.06 260 GLN A C 1
ATOM 2100 O O . GLN A 1 260 ? -2.433 -3.815 4.849 1.00 92.06 260 GLN A O 1
ATOM 2105 N N . CYS A 1 261 ? -0.482 -4.185 3.848 1.00 92.00 261 CYS A N 1
ATOM 2106 C CA . CYS A 1 261 ? -0.721 -3.184 2.818 1.00 92.00 261 CYS A CA 1
ATOM 2107 C C . CYS A 1 261 ? -0.217 -3.638 1.454 1.00 92.00 261 CYS A C 1
ATOM 2109 O O . CYS A 1 261 ? 0.703 -4.447 1.357 1.00 92.00 261 CYS A O 1
ATOM 2111 N N . THR A 1 262 ? -0.794 -3.090 0.392 1.00 92.00 262 THR A N 1
ATOM 2112 C CA . THR A 1 262 ? -0.279 -3.238 -0.972 1.00 92.00 262 THR A CA 1
ATOM 2113 C C . THR A 1 262 ? -0.579 -1.981 -1.783 1.00 92.00 262 THR A C 1
ATOM 2115 O O . THR A 1 262 ? -1.645 -1.376 -1.635 1.00 92.00 262 THR A O 1
ATOM 2118 N N . LEU A 1 263 ? 0.380 -1.549 -2.603 1.00 90.38 263 LEU A N 1
ATOM 2119 C CA . LEU A 1 263 ? 0.229 -0.372 -3.458 1.00 90.38 263 LEU A CA 1
ATOM 2120 C C . LEU A 1 263 ? -0.815 -0.664 -4.541 1.00 90.38 263 LEU A C 1
ATOM 2122 O O . LEU A 1 263 ? -0.705 -1.664 -5.249 1.00 90.38 263 LEU A O 1
ATOM 2126 N N . ARG A 1 264 ? -1.816 0.210 -4.678 1.00 92.62 264 ARG A N 1
ATOM 2127 C CA . ARG A 1 264 ? -2.879 0.068 -5.685 1.00 92.62 264 ARG A CA 1
ATOM 2128 C C . ARG A 1 264 ? -2.841 1.148 -6.744 1.00 92.62 264 ARG A C 1
ATOM 2130 O O . ARG A 1 264 ? -3.051 0.838 -7.913 1.00 92.62 264 ARG A O 1
ATOM 2137 N N . TYR A 1 265 ? -2.574 2.390 -6.348 1.00 91.19 265 TYR A N 1
ATOM 2138 C CA . TYR A 1 265 ? -2.566 3.507 -7.283 1.00 91.19 265 TYR A CA 1
ATOM 2139 C C . TYR A 1 265 ? -1.414 4.465 -7.029 1.00 91.19 265 TYR A C 1
ATOM 2141 O O . TYR A 1 265 ? -1.057 4.738 -5.884 1.00 91.19 265 TYR A O 1
ATOM 2149 N N . ILE A 1 266 ? -0.887 5.009 -8.119 1.00 89.31 266 ILE A N 1
ATOM 2150 C CA . ILE A 1 266 ? -0.033 6.191 -8.128 1.00 89.31 266 ILE A CA 1
ATOM 2151 C C . ILE A 1 266 ? -0.826 7.311 -8.786 1.00 89.31 266 ILE A C 1
ATOM 2153 O O . ILE A 1 266 ? -1.384 7.136 -9.865 1.00 89.31 266 ILE A O 1
ATOM 2157 N N . VAL A 1 267 ? -0.895 8.456 -8.130 1.00 88.62 267 VAL A N 1
ATOM 2158 C CA . VAL A 1 267 ? -1.650 9.626 -8.561 1.00 88.62 267 VAL A CA 1
ATOM 2159 C C . VAL A 1 267 ? -0.664 10.714 -8.918 1.00 88.62 267 VAL A C 1
ATOM 2161 O O . VAL A 1 267 ? 0.152 11.071 -8.079 1.00 88.62 267 VAL A O 1
ATOM 2164 N N . LYS A 1 268 ? -0.748 11.228 -10.143 1.00 86.75 268 LYS A N 1
ATOM 2165 C CA . LYS A 1 268 ? -0.019 12.412 -10.571 1.00 86.75 268 LYS A CA 1
ATOM 2166 C C . LYS A 1 268 ? -0.903 13.647 -10.425 1.00 86.75 268 LYS A C 1
ATOM 2168 O O . LYS A 1 268 ? -2.039 13.644 -10.911 1.00 86.75 268 LYS A O 1
ATOM 2173 N N . ILE A 1 269 ? -0.382 14.697 -9.813 1.00 85.12 269 ILE A N 1
ATOM 2174 C CA . ILE A 1 269 ? -1.028 16.000 -9.688 1.00 85.12 269 ILE A CA 1
ATOM 2175 C C . ILE A 1 269 ? -0.329 17.045 -10.559 1.00 85.12 269 ILE A C 1
ATOM 2177 O O . ILE A 1 269 ? 0.844 16.910 -10.898 1.00 85.12 269 ILE A O 1
ATOM 2181 N N . LYS A 1 270 ? -1.080 18.079 -10.930 1.00 83.19 270 LYS A N 1
ATOM 2182 C CA . LYS A 1 270 ? -0.567 19.268 -11.607 1.00 83.19 270 LYS A CA 1
ATOM 2183 C C . LYS A 1 270 ? 0.237 20.098 -10.606 1.00 83.19 270 LYS A C 1
ATOM 2185 O O . LYS A 1 270 ? -0.258 20.331 -9.502 1.00 83.19 270 LYS A O 1
ATOM 2190 N N . ALA A 1 271 ? 1.422 20.533 -11.028 1.00 62.09 271 ALA A N 1
ATOM 2191 C CA . ALA A 1 271 ? 2.209 21.555 -10.342 1.00 62.09 271 ALA A CA 1
ATOM 2192 C C . ALA A 1 271 ? 1.506 22.922 -10.348 1.00 62.09 271 ALA A C 1
ATOM 2194 O O . ALA A 1 271 ? 0.740 23.193 -11.307 1.00 62.09 271 ALA A O 1
#

Sequence (271 aa):
MPPIQTLRTMKLMMMTAENNNKYYEMREKENATFDVYYGRVGGFRSKATHPIAHWDRKVREKKAKGYTDQANSYDDAKPVTPLESMKLTIESVADNHVLSLIKRMMGADANTLESAFMVRHAVNDAVFNTYVRQQKNRKTVALWHSNRRDNWLSMLRTNPTLSPANAINTGKSSGYGIHFVDQFSHSPEDASQQGQANEDYLAIYEVHVGEQLELSQQEIRHVQLTSDVLKYKDTQYDSVFVRQRSGLQKNEFIVYNPAQCTLRYIVKIKA

Radius of gyration: 24.11 Å; chains: 1; bounding box: 59×54×65 Å

Organism: NCBI:txid2057025

InterPro domains:
  IPR012317 Poly(ADP-ribose) polymerase, catalytic domain [PF00644] (121-270)
  IPR012317 Poly(ADP-ribose) polymerase, catalytic domain [PS51059] (72-271)
  IPR050800 ADP-ribosyltransferase diphtheria toxin-like [PTHR10459] (116-219)